Protein AF-A0A920SGH7-F1 (afdb_monomer)

Foldseek 3Di:
DPDAPPVLVVCVVVVNDDPVVSLVVLLVSQVVVQVVQLVVQLVVQVVDPPRPVNVCAVVVVDDHSLVVCQARGFVTWDAALVRHTDSDGFGDHPPRDGDPVNVVRVPRRVVSVVVVVVVVVVVVVVVVVVVCVVCVPPDDDPDDQCVDPVADDDDDDPDQDPADPVGDPPNVVPQAQDFARAWDDDPPDPIDHGRDHRHDPD

Secondary structure (DSSP, 8-state):
---SSTTHHHHHHTTSS-HHHHHHHHHHHHHHHHHHHHHHHHHHHHT-TT-HHHHHHHTTSS--HHHHHHHHS--B--B-TTSPBPSS-B---TTT---HHHHHHHHHHHHHHHHHHHHHHHHHHHHHHHHHHHHTT----S--GGGSTT-----------PPBTTB---HHHHTTTPBPSS-EEETTEEEEPTT-B-----

Mean predicted aligned error: 9.92 Å

Radius of gyration: 27.61 Å; Cα contacts (8 Å, |Δi|>4): 178; chains: 1; bounding box: 69×47×60 Å

Solvent-accessible surface area (backbone atoms only — not comparable to full-atom values): 12229 Å² total; per-residue (Å²): 140,88,80,65,82,66,73,55,56,59,40,42,76,69,68,74,46,54,73,68,57,48,49,51,52,46,43,51,55,49,51,52,53,30,50,55,42,38,51,58,43,48,56,60,42,64,72,41,87,83,34,65,68,52,53,30,34,76,70,61,78,51,73,46,71,76,57,50,25,34,40,75,24,36,54,27,68,48,42,44,86,87,64,51,74,42,84,63,60,34,67,51,15,65,74,79,44,68,53,72,69,48,48,59,65,50,44,57,38,54,52,48,54,54,51,54,48,58,53,49,52,54,52,50,52,51,49,52,50,55,50,45,75,71,48,71,84,72,72,92,66,96,70,63,62,79,78,44,95,82,60,58,90,71,77,92,79,77,78,88,49,79,69,48,102,91,44,82,50,55,53,74,73,73,47,50,80,39,61,36,57,55,72,45,78,48,101,88,50,77,70,40,58,49,72,44,69,31,85,72,93,122

Nearest PDB structures (foldseek):
  7kin-assembly1_D  TM=8.564E-01  e=3.905E-15  Mycobacterium tuberculosis
  7p5x-assembly1_AD  TM=8.664E-01  e=4.174E-15  Mycolicibacterium smegmatis MC2 155
  8q3i-assembly1_D  TM=8.418E-01  e=3.654E-15  Mycolicibacterium smegmatis MC2 155
  8dy9-assembly1_D  TM=8.230E-01  e=1.261E-15  Streptomyces venezuelae
  6jcy-assembly1_D  TM=8.448E-01  e=1.209E-14  Mycobacterium tuberculosis H37Rv

Sequence (202 aa):
MRSGPRRSRPQFRKGIITDGERRQMEVEIWNSATAEVTERMIDSLEADKANSIDMMVKSGARGNMMQVRQIAGMRGLVANPRGDMIPRPIKSNFREGLAMLEYFIATPGARKGLVDTALRTADSGYLTRRLVDVSQELIINDVDPFESEMGVRGIWIEEVCPDEPNRRSHLETRLFSRTLADDVSLPMAPCWPPGRLLVSLR

Structure (mmCIF, N/CA/C/O backbone):
data_AF-A0A920SGH7-F1
#
_entry.id   AF-A0A920SGH7-F1
#
loop_
_atom_site.group_PDB
_atom_site.id
_atom_site.type_symbol
_atom_site.label_atom_id
_atom_site.label_alt_id
_atom_site.label_comp_id
_atom_site.label_asym_id
_atom_site.label_entity_id
_atom_site.label_seq_id
_atom_site.pdbx_PDB_ins_code
_atom_site.Cartn_x
_atom_site.Cartn_y
_atom_site.Cartn_z
_atom_site.occupancy
_atom_site.B_iso_or_equiv
_atom_site.auth_seq_id
_atom_site.auth_comp_id
_atom_site.auth_asym_id
_atom_site.auth_atom_id
_atom_site.pdbx_PDB_model_num
ATOM 1 N N . MET A 1 1 ? -13.336 7.319 28.896 1.00 38.22 1 MET A N 1
ATOM 2 C CA . MET A 1 1 ? -13.561 7.790 27.505 1.00 38.22 1 MET A CA 1
ATOM 3 C C . MET A 1 1 ? -14.978 8.368 27.276 1.00 38.22 1 MET A C 1
ATOM 5 O O . MET A 1 1 ? -15.697 7.910 26.398 1.00 38.22 1 MET A O 1
ATOM 9 N N . ARG A 1 2 ? -15.426 9.392 28.029 1.00 30.05 2 ARG A N 1
ATOM 10 C CA . ARG A 1 2 ? -16.737 10.074 27.807 1.00 30.05 2 ARG A CA 1
ATOM 11 C C . ARG A 1 2 ? -16.615 11.451 27.122 1.00 30.05 2 ARG A C 1
ATOM 13 O O . ARG A 1 2 ? -17.594 12.185 27.026 1.00 30.05 2 ARG A O 1
ATOM 20 N N . SER A 1 3 ? -15.429 11.789 26.623 1.00 35.28 3 SER A N 1
ATOM 21 C CA . SER A 1 3 ? -15.043 13.107 26.101 1.00 35.28 3 SER A CA 1
ATOM 22 C C . SER A 1 3 ? -14.885 13.153 24.569 1.00 35.28 3 SER A C 1
ATOM 24 O O . SER A 1 3 ? -14.062 13.900 24.059 1.00 35.28 3 SER A O 1
ATOM 26 N N . GLY A 1 4 ? -15.683 12.385 23.816 1.00 50.50 4 GLY A N 1
ATOM 27 C CA . GLY A 1 4 ? -15.897 12.628 22.375 1.00 50.50 4 GLY A CA 1
ATOM 28 C C . GLY A 1 4 ? -16.770 13.878 22.119 1.00 50.50 4 GLY A C 1
ATOM 29 O O . GLY A 1 4 ? -17.254 14.460 23.090 1.00 50.50 4 GLY A O 1
ATOM 30 N N . PRO A 1 5 ? -17.060 14.243 20.849 1.00 51.38 5 PRO A N 1
ATOM 31 C CA . PRO A 1 5 ? -17.155 15.580 20.194 1.00 51.38 5 PRO A CA 1
ATOM 32 C C . PRO A 1 5 ? -18.104 16.641 20.809 1.00 51.38 5 PRO A C 1
ATOM 34 O O . PRO A 1 5 ? -18.830 17.364 20.127 1.00 51.38 5 PRO A O 1
ATOM 37 N N . ARG A 1 6 ? -18.125 16.770 22.134 1.00 48.38 6 ARG A N 1
ATOM 38 C CA . ARG A 1 6 ? -18.995 17.686 22.880 1.00 48.38 6 ARG A CA 1
ATOM 39 C C . ARG A 1 6 ? -18.440 19.107 22.970 1.00 48.38 6 ARG A C 1
ATOM 41 O O . ARG A 1 6 ? -19.200 19.988 23.345 1.00 48.38 6 ARG A O 1
ATOM 48 N N . ARG A 1 7 ? -17.165 19.347 22.631 1.00 54.38 7 ARG A N 1
ATOM 49 C CA . ARG A 1 7 ? -16.541 20.686 22.695 1.00 54.38 7 ARG A CA 1
ATOM 50 C C . ARG A 1 7 ? -16.794 21.555 21.455 1.00 54.38 7 ARG A C 1
ATOM 52 O O . ARG A 1 7 ? -16.985 22.755 21.618 1.00 54.38 7 ARG A O 1
ATOM 59 N N . SER A 1 8 ? -16.886 20.973 20.256 1.00 56.50 8 SER A N 1
ATOM 60 C CA . SER A 1 8 ? -17.134 21.722 19.009 1.00 56.50 8 SER A CA 1
ATOM 61 C C . SER A 1 8 ? -18.612 22.091 18.812 1.00 56.50 8 SER A C 1
ATOM 63 O O . SER A 1 8 ? -18.933 23.167 18.313 1.00 56.50 8 SER A O 1
ATOM 65 N N . ARG A 1 9 ? -19.547 21.243 19.271 1.00 59.56 9 ARG A N 1
ATOM 66 C CA . ARG A 1 9 ? -21.000 21.492 19.157 1.00 59.56 9 ARG A CA 1
ATOM 67 C C . ARG A 1 9 ? -21.471 22.810 19.805 1.00 59.56 9 ARG A C 1
ATOM 69 O O . ARG A 1 9 ? -22.273 23.501 19.179 1.00 59.56 9 ARG A O 1
ATOM 76 N N . PRO A 1 10 ? -21.018 23.190 21.017 1.00 64.12 10 PRO A N 1
ATOM 77 C CA . PRO A 1 10 ? -21.346 24.482 21.616 1.00 64.12 10 PRO A CA 1
ATOM 78 C C . PRO A 1 10 ? -20.745 25.674 20.867 1.00 64.12 10 PRO A C 1
ATOM 80 O O . PRO A 1 10 ? -21.401 26.702 20.782 1.00 64.12 10 PRO A O 1
ATOM 83 N N . GLN A 1 11 ? -19.527 25.552 20.326 1.00 62.81 11 GLN A N 1
ATOM 84 C CA . GLN A 1 11 ? -18.857 26.631 19.584 1.00 62.81 11 GLN A CA 1
ATOM 85 C C . GLN A 1 11 ? -19.544 26.899 18.240 1.00 62.81 11 GLN A C 1
ATOM 87 O O . GLN A 1 11 ? -19.788 28.053 17.901 1.00 62.81 11 GLN A O 1
ATOM 92 N N . PHE A 1 12 ? -19.968 25.840 17.541 1.00 57.81 12 PHE A N 1
ATOM 93 C CA . PHE A 1 12 ? -20.782 25.954 16.329 1.00 57.81 12 PHE A CA 1
ATOM 94 C C . PHE A 1 12 ? -22.146 26.594 16.612 1.00 57.81 12 PHE A C 1
ATOM 96 O O . PHE A 1 12 ? -22.555 27.524 15.928 1.00 57.81 12 PHE A O 1
ATOM 103 N N . ARG A 1 13 ? -22.833 26.167 17.684 1.00 66.25 13 ARG A N 1
ATOM 104 C CA . ARG A 1 13 ? -24.113 26.774 18.102 1.00 66.25 13 ARG A CA 1
ATOM 105 C C . ARG A 1 13 ? -23.999 28.252 18.482 1.00 66.25 13 ARG A C 1
ATOM 107 O O . ARG A 1 13 ? -25.001 28.952 18.439 1.00 66.25 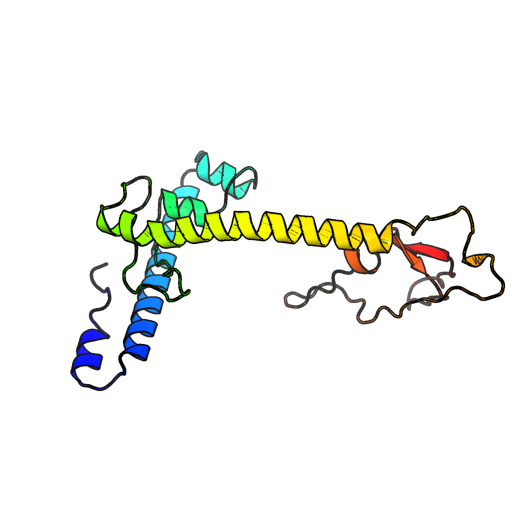13 ARG A O 1
ATOM 114 N N . LYS A 1 14 ? -22.805 28.706 18.868 1.00 75.81 14 LYS A N 1
ATOM 115 C CA . LYS A 1 14 ? -22.497 30.109 19.175 1.00 75.81 14 LYS A CA 1
ATOM 116 C C . LYS A 1 14 ? -22.028 30.908 17.949 1.00 75.81 14 LYS A C 1
ATOM 118 O O . LYS A 1 14 ? -21.704 32.076 18.109 1.00 75.81 14 LYS A O 1
ATOM 123 N N . GLY A 1 15 ? -21.960 30.295 16.762 1.00 73.12 15 GLY A N 1
ATOM 124 C CA . GLY A 1 15 ? -21.492 30.940 15.530 1.00 73.12 15 GLY A CA 1
ATOM 125 C C . GLY A 1 15 ? -19.987 31.228 15.490 1.00 73.12 15 GLY A C 1
ATOM 126 O O . GLY A 1 15 ? -19.549 32.011 14.660 1.00 73.12 15 GLY A O 1
ATOM 127 N N . ILE A 1 16 ? -19.198 30.622 16.387 1.00 78.88 16 ILE A N 1
ATOM 128 C CA . ILE A 1 16 ? -17.755 30.895 16.524 1.00 78.88 16 ILE A CA 1
ATOM 129 C C . ILE A 1 16 ? -16.941 30.178 15.438 1.00 78.88 16 ILE A C 1
ATOM 131 O O . ILE A 1 16 ? -15.876 30.649 15.060 1.00 78.88 16 ILE A O 1
ATOM 135 N N . ILE A 1 17 ? -17.432 29.035 14.954 1.00 81.50 17 ILE A N 1
ATOM 136 C CA . ILE A 1 17 ? -16.770 28.203 13.942 1.00 81.50 17 ILE A CA 1
ATOM 137 C C . ILE A 1 17 ? -17.733 27.898 12.799 1.00 81.50 17 ILE A C 1
ATOM 139 O O . ILE A 1 17 ? -18.941 27.744 13.013 1.00 81.50 17 ILE A O 1
ATOM 143 N N . THR A 1 18 ? -17.191 27.760 11.596 1.00 86.81 18 THR A N 1
ATOM 144 C CA . THR A 1 18 ? -17.923 27.324 10.403 1.00 86.81 18 THR A CA 1
ATOM 145 C C . THR A 1 18 ? -18.206 25.815 10.434 1.00 86.81 18 THR A C 1
ATOM 147 O O . THR A 1 18 ? -17.613 25.056 11.207 1.00 86.81 18 THR A O 1
ATOM 150 N N . ASP A 1 19 ? -19.122 25.337 9.583 1.00 80.75 19 ASP A N 1
ATOM 151 C CA . ASP A 1 19 ? -19.433 23.899 9.512 1.00 80.75 19 ASP A CA 1
ATOM 152 C C . ASP A 1 19 ? -18.250 23.065 8.984 1.00 80.75 19 ASP A C 1
ATOM 154 O O . ASP A 1 19 ? -18.039 21.934 9.428 1.00 80.75 19 ASP A O 1
ATOM 158 N N . GLY A 1 20 ? -17.435 23.645 8.095 1.00 83.31 20 GLY A N 1
ATOM 159 C CA . GLY A 1 20 ? -16.206 23.026 7.594 1.00 83.31 20 GLY A CA 1
ATOM 160 C C . GLY A 1 20 ? -15.172 22.821 8.700 1.00 83.31 20 GLY A C 1
ATOM 161 O O . GLY A 1 20 ? -14.696 21.702 8.897 1.00 83.31 20 GLY A O 1
ATOM 162 N N . GLU A 1 21 ? -14.896 23.862 9.489 1.00 83.75 21 GLU A N 1
ATOM 163 C CA . GLU A 1 21 ? -13.979 23.787 10.637 1.00 83.75 21 GLU A CA 1
ATOM 164 C C . GLU A 1 21 ? -14.479 22.798 11.692 1.00 83.75 21 GLU A C 1
ATOM 166 O O . GLU A 1 21 ? -13.710 21.980 12.198 1.00 83.75 21 GLU A O 1
ATOM 171 N N . ARG A 1 22 ? -15.789 22.791 11.976 1.00 84.69 22 ARG A N 1
ATOM 172 C CA . ARG A 1 22 ? -16.397 21.804 12.878 1.00 84.69 22 ARG A CA 1
ATOM 173 C C . ARG A 1 22 ? -16.138 20.375 12.399 1.00 84.69 22 ARG A C 1
ATOM 175 O O . ARG A 1 22 ? -15.802 19.515 13.215 1.00 84.69 22 ARG A O 1
ATOM 182 N N . ARG A 1 23 ? -16.318 20.108 11.101 1.00 83.81 23 ARG A N 1
ATOM 183 C CA . ARG A 1 23 ? -16.107 18.778 10.516 1.00 83.81 23 ARG A CA 1
ATOM 184 C C . ARG A 1 23 ? -14.640 18.361 10.584 1.00 83.81 23 ARG A C 1
ATOM 186 O O . ARG A 1 23 ? -14.367 17.217 10.938 1.00 83.81 23 ARG A O 1
ATOM 193 N N . GLN A 1 24 ? -13.722 19.278 10.293 1.00 87.19 24 GLN A N 1
ATOM 194 C CA . GLN A 1 24 ? -12.286 19.028 10.377 1.00 87.19 24 GLN A CA 1
ATOM 195 C C . GLN A 1 24 ? -11.860 18.690 11.814 1.00 87.19 24 GLN A C 1
ATOM 197 O O . GLN A 1 24 ? -11.232 17.658 12.044 1.00 87.19 24 GLN A O 1
ATOM 202 N N . MET A 1 25 ? -12.321 19.467 12.799 1.00 87.19 25 MET A N 1
ATOM 203 C CA . MET A 1 25 ? -12.085 19.168 14.216 1.00 87.19 25 MET A CA 1
ATOM 204 C C . MET A 1 25 ? -12.675 17.812 14.634 1.00 87.19 25 MET A C 1
ATOM 206 O O . MET A 1 25 ? -12.067 17.076 15.407 1.00 87.19 25 MET A O 1
ATOM 210 N N . GLU A 1 26 ? -13.868 17.452 14.144 1.00 88.88 26 GLU A N 1
ATOM 211 C CA . GLU A 1 26 ? -14.459 16.132 14.410 1.00 88.88 26 GLU A CA 1
ATOM 212 C C . GLU A 1 26 ? -13.592 14.997 13.844 1.00 88.88 26 GLU A C 1
ATOM 214 O O . GLU A 1 26 ? -13.408 13.985 14.523 1.00 88.88 26 GLU A O 1
ATOM 219 N N . VAL A 1 27 ? -13.035 15.163 12.641 1.00 89.62 27 VAL A N 1
ATOM 220 C CA . VAL A 1 27 ? -12.109 14.198 12.026 1.00 89.62 27 VAL A CA 1
ATOM 221 C C . VAL A 1 27 ? -10.836 14.051 12.861 1.00 89.62 27 VAL A C 1
ATOM 223 O O . VAL A 1 27 ? -10.436 12.928 13.164 1.00 89.62 27 VAL A O 1
ATOM 226 N N . GLU A 1 28 ? -10.238 15.160 13.292 1.00 90.81 28 GLU A N 1
ATOM 227 C CA . GLU A 1 28 ? -9.024 15.161 14.116 1.00 90.81 28 GLU A CA 1
ATOM 228 C C . GLU A 1 28 ? -9.232 14.455 15.455 1.00 90.81 28 GLU A C 1
ATOM 230 O O . GLU A 1 28 ? -8.457 13.570 15.812 1.00 90.81 28 GLU A O 1
ATOM 235 N N . ILE A 1 29 ? -10.327 14.760 16.160 1.00 91.56 29 ILE A N 1
ATOM 236 C CA . ILE A 1 29 ? -10.664 14.108 17.434 1.00 91.56 29 ILE A CA 1
ATOM 237 C C . ILE A 1 29 ? -10.763 12.589 17.259 1.00 91.56 29 ILE A C 1
ATOM 239 O O . ILE A 1 29 ? -10.264 11.830 18.093 1.00 91.56 29 ILE A O 1
ATOM 243 N N . TRP A 1 30 ? -11.413 12.131 16.188 1.00 93.31 30 TRP A N 1
ATOM 244 C CA . TRP A 1 30 ? -11.566 10.701 15.933 1.00 93.31 30 TRP A CA 1
ATOM 245 C C . TRP A 1 30 ? -10.269 10.028 15.493 1.00 93.31 30 TRP A C 1
ATOM 247 O O . TRP A 1 30 ? -10.035 8.885 15.889 1.00 93.31 30 TRP A O 1
ATOM 257 N N . ASN A 1 31 ? -9.416 10.714 14.735 1.00 92.06 31 ASN A N 1
ATOM 258 C CA . ASN A 1 31 ? -8.089 10.209 14.391 1.00 92.06 31 ASN A CA 1
ATOM 259 C C . ASN A 1 31 ? -7.232 10.023 15.646 1.00 92.06 31 ASN A C 1
ATOM 261 O O . ASN A 1 31 ? -6.695 8.934 15.843 1.00 92.06 31 ASN A O 1
ATOM 265 N N . SER A 1 32 ? -7.189 11.019 16.535 1.00 93.50 32 SER A N 1
ATOM 266 C CA . SER A 1 32 ? -6.452 10.923 17.801 1.00 93.50 32 SER A CA 1
ATOM 267 C C . SER A 1 32 ? -6.987 9.803 18.693 1.00 93.50 32 SER A C 1
ATOM 269 O O . SER A 1 32 ? -6.215 9.002 19.209 1.00 93.50 32 SER A O 1
ATOM 271 N N . ALA A 1 33 ? -8.313 9.677 18.821 1.00 93.75 33 ALA A N 1
ATOM 272 C CA . ALA A 1 33 ? -8.918 8.586 19.585 1.00 93.75 33 ALA A CA 1
ATOM 273 C C . ALA A 1 33 ? -8.604 7.205 18.983 1.00 93.75 33 ALA A C 1
ATOM 275 O O . ALA A 1 33 ? -8.374 6.243 19.713 1.00 93.75 33 ALA A O 1
ATOM 276 N N . THR A 1 34 ? -8.579 7.097 17.652 1.00 93.44 34 THR A N 1
ATOM 277 C CA . THR A 1 34 ? -8.225 5.845 16.971 1.00 93.44 34 THR A CA 1
ATOM 278 C C . THR A 1 34 ? -6.754 5.497 17.201 1.00 93.44 34 THR A C 1
ATOM 280 O O . THR A 1 34 ? -6.441 4.325 17.407 1.00 93.44 34 THR A O 1
ATOM 283 N N . ALA A 1 35 ? -5.858 6.488 17.196 1.00 93.62 35 ALA A N 1
ATOM 284 C CA . ALA A 1 35 ? -4.441 6.293 17.488 1.00 93.62 35 ALA A CA 1
ATOM 285 C C . ALA A 1 35 ? -4.223 5.792 18.925 1.00 93.62 35 ALA A C 1
ATOM 287 O O . ALA A 1 35 ? -3.577 4.766 19.099 1.00 93.62 35 ALA A O 1
ATOM 288 N N . GLU A 1 36 ? -4.863 6.414 19.923 1.00 95.12 36 GLU A N 1
ATOM 289 C CA . GLU A 1 36 ? -4.769 5.985 21.331 1.00 95.12 36 GLU A CA 1
ATOM 290 C C . GLU A 1 36 ? -5.248 4.534 21.525 1.00 95.12 36 GLU A C 1
ATOM 292 O O . GLU A 1 36 ? -4.622 3.742 22.227 1.00 95.12 36 GLU A O 1
ATOM 297 N N . VAL A 1 37 ? -6.356 4.148 20.879 1.00 94.62 37 VAL A N 1
ATOM 298 C CA . VAL A 1 37 ? -6.850 2.759 20.928 1.00 94.62 37 VAL A CA 1
ATOM 299 C C . VAL A 1 37 ? -5.887 1.800 20.228 1.00 94.62 37 VAL A C 1
ATOM 301 O O . VAL A 1 37 ? -5.747 0.657 20.654 1.00 94.62 37 VAL A O 1
ATOM 304 N N . THR A 1 38 ? -5.228 2.248 19.159 1.00 94.25 38 THR A N 1
ATOM 305 C CA . THR A 1 38 ? -4.257 1.431 18.420 1.00 94.25 38 THR A CA 1
ATOM 306 C C . THR A 1 38 ? -3.014 1.168 19.259 1.00 94.25 38 THR A C 1
ATOM 308 O O . THR A 1 38 ? -2.574 0.029 19.315 1.00 94.25 38 THR A O 1
ATOM 311 N N . GLU A 1 39 ? -2.492 2.184 19.942 1.00 94.69 39 GLU A N 1
ATOM 312 C CA . GLU A 1 39 ? -1.329 2.059 20.826 1.00 94.69 39 GLU A CA 1
ATOM 313 C C . GLU A 1 39 ? -1.597 1.060 21.957 1.00 94.69 39 GLU A C 1
ATOM 315 O O . GLU A 1 39 ? -0.898 0.061 22.078 1.00 94.69 39 GLU A O 1
ATOM 320 N N . ARG A 1 40 ? -2.718 1.215 22.674 1.00 94.69 40 ARG A N 1
ATOM 321 C CA . ARG A 1 40 ? -3.113 0.262 23.728 1.00 94.69 40 ARG A CA 1
ATOM 322 C C . ARG A 1 40 ? -3.334 -1.161 23.208 1.00 94.69 40 ARG A C 1
ATOM 324 O O . ARG A 1 40 ? -3.131 -2.128 23.938 1.00 94.69 40 ARG A O 1
ATOM 331 N N . MET A 1 41 ? -3.818 -1.295 21.972 1.00 93.62 41 MET A N 1
ATOM 332 C CA . MET A 1 41 ? -4.000 -2.593 21.324 1.00 93.62 41 MET A CA 1
ATOM 333 C C . MET A 1 41 ? -2.650 -3.247 21.021 1.00 93.62 41 MET A C 1
ATOM 335 O O . MET A 1 41 ? -2.507 -4.439 21.278 1.00 93.62 41 MET A O 1
ATOM 339 N N . ILE A 1 42 ? -1.665 -2.474 20.552 1.00 92.75 42 ILE A N 1
ATOM 340 C CA . ILE A 1 42 ? -0.292 -2.948 20.344 1.00 92.75 42 ILE A CA 1
ATOM 341 C C . ILE A 1 42 ? 0.295 -3.413 21.674 1.00 92.75 42 ILE A C 1
ATOM 343 O O . ILE A 1 42 ? 0.658 -4.580 21.772 1.00 92.75 42 ILE A O 1
ATOM 347 N N . ASP A 1 43 ? 0.268 -2.580 22.718 1.00 93.31 43 ASP A N 1
ATOM 348 C CA . ASP A 1 43 ? 0.791 -2.944 24.044 1.00 93.31 43 ASP A CA 1
ATOM 349 C C . ASP A 1 43 ? 0.191 -4.265 24.557 1.00 93.31 43 ASP A C 1
ATOM 351 O O . ASP A 1 43 ? 0.887 -5.126 25.098 1.00 93.31 43 ASP A O 1
ATOM 355 N N . SER A 1 44 ? -1.117 -4.459 24.348 1.00 91.88 44 SER A N 1
ATOM 356 C CA . SER A 1 44 ? -1.812 -5.687 24.739 1.00 91.88 44 SER A CA 1
ATOM 357 C C . SER A 1 44 ? -1.415 -6.911 23.910 1.00 91.88 44 SER A C 1
ATOM 359 O O . SER A 1 44 ? -1.499 -8.023 24.431 1.00 91.88 44 SER A O 1
ATOM 361 N N . LEU A 1 45 ? -1.054 -6.745 22.636 1.00 90.12 45 LEU A N 1
ATOM 362 C CA . LEU A 1 45 ? -0.568 -7.840 21.795 1.00 90.12 45 LEU A CA 1
ATOM 363 C C . LEU A 1 45 ? 0.866 -8.219 22.161 1.00 90.12 45 LEU A C 1
ATOM 365 O O . LEU A 1 45 ? 1.170 -9.404 22.236 1.00 90.12 45 LEU A O 1
ATOM 369 N N . GLU A 1 46 ? 1.717 -7.230 22.431 1.00 90.31 46 GLU A N 1
ATOM 370 C CA . GLU A 1 46 ? 3.126 -7.442 22.778 1.00 90.31 46 GLU A CA 1
ATOM 371 C C . GLU A 1 46 ? 3.321 -8.040 24.175 1.00 90.31 46 GLU A C 1
ATOM 373 O O . GLU A 1 46 ? 4.321 -8.717 24.429 1.00 90.31 46 GLU A O 1
ATOM 378 N N . ALA A 1 47 ? 2.363 -7.819 25.079 1.00 92.56 47 ALA A N 1
ATOM 379 C CA . ALA A 1 47 ? 2.368 -8.412 26.411 1.00 92.56 47 ALA A CA 1
ATOM 380 C C . ALA A 1 47 ? 2.381 -9.954 26.375 1.00 92.56 47 ALA A C 1
ATOM 382 O O . ALA A 1 47 ? 2.949 -10.581 27.271 1.00 92.56 47 ALA A O 1
ATOM 383 N N . ASP A 1 48 ? 1.799 -10.567 25.338 1.00 91.31 48 ASP A N 1
ATOM 384 C CA . ASP A 1 48 ? 1.852 -12.010 25.106 1.00 91.31 48 ASP A CA 1
ATOM 385 C C . ASP A 1 48 ? 2.858 -12.345 23.996 1.00 91.31 48 ASP A C 1
ATOM 387 O O . ASP A 1 48 ? 2.561 -12.287 22.803 1.00 91.31 48 ASP A O 1
ATOM 391 N N . LYS A 1 49 ? 4.059 -12.775 24.395 1.00 84.81 49 LYS A N 1
ATOM 392 C CA . LYS A 1 49 ? 5.133 -13.161 23.463 1.00 84.81 49 LYS A CA 1
ATOM 393 C C . LYS A 1 49 ? 4.783 -14.361 22.573 1.00 84.81 49 LYS A C 1
ATOM 395 O O . LYS A 1 49 ? 5.474 -14.579 21.582 1.00 84.81 49 LYS A O 1
ATOM 400 N N . ALA A 1 50 ? 3.763 -15.148 22.924 1.00 91.12 50 ALA A N 1
ATOM 401 C CA . ALA A 1 50 ? 3.288 -16.278 22.127 1.00 91.12 50 ALA A CA 1
ATOM 402 C C . ALA A 1 50 ? 2.091 -15.908 21.230 1.00 91.12 50 ALA A C 1
ATOM 404 O O . ALA A 1 50 ? 1.496 -16.782 20.590 1.00 91.12 50 ALA A O 1
ATOM 405 N N . ASN A 1 51 ? 1.728 -14.623 21.151 1.00 92.62 51 ASN A N 1
ATOM 406 C CA . ASN A 1 51 ? 0.635 -14.168 20.312 1.00 92.62 51 ASN A CA 1
ATOM 407 C C . ASN A 1 51 ? 0.959 -14.372 18.823 1.00 92.62 51 ASN A C 1
ATOM 409 O O . ASN A 1 51 ? 1.774 -13.670 18.226 1.00 92.62 51 ASN A O 1
ATOM 413 N N . SER A 1 52 ? 0.261 -15.322 18.198 1.00 92.94 52 SER A N 1
ATOM 414 C CA . SER A 1 52 ? 0.457 -15.659 16.782 1.00 92.94 52 SER A CA 1
ATOM 415 C C . SER A 1 52 ? 0.214 -14.486 15.821 1.00 92.94 52 SER A C 1
ATOM 417 O O . SER A 1 52 ? 0.876 -14.408 14.787 1.00 92.94 52 SER A O 1
ATOM 419 N N . ILE A 1 53 ? -0.697 -13.559 16.144 1.00 91.31 53 ILE A N 1
ATOM 420 C CA . ILE A 1 53 ? -0.969 -12.379 15.310 1.00 91.31 53 ILE A CA 1
ATOM 421 C C . ILE A 1 53 ? 0.210 -11.408 15.374 1.00 91.31 53 ILE A C 1
ATOM 423 O O . ILE A 1 53 ? 0.654 -10.940 14.324 1.00 91.31 53 ILE A O 1
ATOM 427 N N . ASP A 1 54 ? 0.746 -11.150 16.571 1.00 91.94 54 ASP A N 1
ATOM 428 C CA . ASP A 1 54 ? 1.933 -10.303 16.742 1.00 91.94 54 ASP A CA 1
ATOM 429 C C . ASP A 1 54 ? 3.139 -10.896 16.000 1.00 91.94 54 ASP A C 1
ATOM 431 O O . ASP A 1 54 ? 3.780 -10.216 15.197 1.00 91.94 54 ASP A O 1
ATOM 435 N N . MET A 1 55 ? 3.373 -12.204 16.161 1.00 93.12 55 MET A N 1
ATOM 436 C CA . MET A 1 55 ? 4.445 -12.918 15.463 1.00 93.12 55 MET A CA 1
ATOM 437 C C . MET A 1 55 ? 4.325 -12.819 13.933 1.00 93.12 55 MET A C 1
ATOM 439 O O . MET A 1 55 ? 5.323 -12.561 13.259 1.00 93.12 55 MET A O 1
ATOM 443 N N . MET A 1 56 ? 3.126 -12.996 13.360 1.00 93.56 56 MET A N 1
ATOM 444 C CA . MET A 1 56 ? 2.910 -12.907 11.904 1.00 93.56 56 MET A CA 1
ATOM 445 C C . MET A 1 56 ? 3.186 -11.508 11.345 1.00 93.56 56 MET A C 1
ATOM 447 O O . MET A 1 56 ? 3.752 -11.385 10.257 1.00 93.56 56 MET A O 1
ATOM 451 N N . VAL A 1 57 ? 2.795 -10.465 12.081 1.00 92.50 57 VAL A N 1
ATOM 452 C CA . VAL A 1 57 ? 2.962 -9.077 11.637 1.00 92.50 57 VAL A CA 1
ATOM 453 C C . VAL A 1 57 ? 4.406 -8.614 11.812 1.00 92.50 57 VAL A C 1
ATOM 455 O O . VAL A 1 57 ? 4.966 -8.042 10.879 1.00 92.50 57 VAL A O 1
ATOM 458 N N . LYS A 1 58 ? 5.045 -8.902 12.954 1.00 89.94 58 LYS A N 1
ATOM 459 C CA . LYS A 1 58 ? 6.442 -8.508 13.215 1.00 89.94 58 LYS A CA 1
ATOM 460 C C . LYS A 1 58 ? 7.455 -9.246 12.354 1.00 89.94 58 LYS A C 1
ATOM 462 O O . LYS A 1 58 ? 8.455 -8.657 11.960 1.00 89.94 58 LYS A O 1
ATOM 467 N N . SER A 1 59 ? 7.198 -10.513 12.038 1.00 92.56 59 SER A N 1
ATOM 468 C CA . SER A 1 59 ? 8.050 -11.272 11.113 1.00 92.56 59 SER A CA 1
ATOM 469 C C . SER A 1 59 ? 7.913 -10.822 9.655 1.00 92.56 59 SER A C 1
ATOM 471 O O . SER A 1 59 ? 8.707 -11.240 8.818 1.00 92.56 59 SER A O 1
ATOM 473 N N . GLY A 1 60 ? 6.896 -10.016 9.325 1.00 91.75 60 GLY A N 1
ATOM 474 C CA . GLY A 1 60 ? 6.577 -9.653 7.945 1.00 91.75 60 GLY A CA 1
ATOM 475 C C . GLY A 1 60 ? 5.995 -10.805 7.119 1.00 91.75 60 GLY A C 1
ATOM 476 O O . GLY A 1 60 ? 5.803 -10.647 5.916 1.00 91.75 60 GLY A O 1
ATOM 477 N N . ALA A 1 61 ? 5.688 -11.952 7.739 1.00 93.38 61 ALA A N 1
ATOM 478 C CA . ALA A 1 61 ? 5.164 -13.123 7.042 1.00 93.38 61 ALA A CA 1
ATOM 479 C C . ALA A 1 61 ? 3.786 -12.855 6.425 1.00 93.38 61 ALA A C 1
ATOM 481 O O . ALA A 1 61 ? 3.518 -13.235 5.283 1.00 93.38 61 ALA A O 1
ATOM 482 N N . ARG A 1 62 ? 2.887 -12.209 7.181 1.00 90.25 62 ARG A N 1
ATOM 483 C CA . ARG A 1 62 ? 1.563 -11.836 6.680 1.00 90.25 62 ARG A CA 1
ATOM 484 C C . ARG A 1 62 ? 0.934 -10.726 7.505 1.00 90.25 62 ARG A C 1
ATOM 486 O O . ARG A 1 62 ? 0.786 -10.825 8.718 1.00 90.25 62 ARG A O 1
ATOM 493 N N . GLY A 1 63 ? 0.411 -9.747 6.782 1.00 89.69 63 GLY A N 1
ATOM 494 C CA . GLY A 1 63 ? -0.396 -8.673 7.333 1.00 89.69 63 GLY A CA 1
ATOM 495 C C . GLY A 1 63 ? 0.424 -7.490 7.826 1.00 89.69 63 GLY A C 1
ATOM 496 O O . GLY A 1 63 ? 1.648 -7.474 7.758 1.00 89.69 63 GLY A O 1
ATOM 497 N N . ASN A 1 64 ? -0.277 -6.451 8.266 1.00 92.69 64 ASN A N 1
ATOM 498 C CA . ASN A 1 64 ? 0.335 -5.245 8.810 1.00 92.69 64 ASN A CA 1
ATOM 499 C C . ASN A 1 64 ? -0.453 -4.743 10.026 1.00 92.69 64 ASN A C 1
ATOM 501 O O . ASN A 1 64 ? -1.610 -5.118 10.232 1.00 92.69 64 ASN A O 1
ATOM 505 N N . MET A 1 65 ? 0.150 -3.846 10.808 1.00 89.25 65 MET A N 1
ATOM 506 C CA . MET A 1 65 ? -0.482 -3.324 12.024 1.00 89.25 65 MET A CA 1
ATOM 507 C C . MET A 1 65 ? -1.812 -2.601 11.743 1.00 89.25 65 MET A C 1
ATOM 509 O O . MET A 1 65 ? -2.753 -2.661 12.534 1.00 89.25 65 MET A O 1
ATOM 513 N N . MET A 1 66 ? -1.947 -1.991 10.561 1.00 90.12 66 MET A N 1
ATOM 514 C CA . MET A 1 66 ? -3.192 -1.346 10.131 1.00 90.12 66 MET A CA 1
ATOM 515 C C . MET A 1 66 ? -4.339 -2.341 9.911 1.00 90.12 66 MET A C 1
ATOM 517 O O . MET A 1 66 ? -5.497 -1.982 10.133 1.00 90.12 66 MET A O 1
ATOM 521 N N . GLN A 1 67 ? -4.047 -3.573 9.488 1.00 92.31 67 GLN A N 1
ATOM 522 C CA . GLN A 1 67 ? -5.015 -4.664 9.361 1.00 92.31 67 GLN A CA 1
ATOM 523 C C . GLN A 1 67 ? -5.359 -5.251 10.731 1.00 92.31 67 GLN A C 1
ATOM 525 O O . GLN A 1 67 ? -6.538 -5.438 11.022 1.00 92.31 67 GLN A O 1
ATOM 530 N N . VAL A 1 68 ? -4.364 -5.451 11.602 1.00 92.88 68 VAL A N 1
ATOM 531 C CA . VAL A 1 68 ? -4.580 -5.917 12.986 1.00 92.88 68 VAL A CA 1
ATOM 532 C C . VAL A 1 68 ? -5.492 -4.959 13.752 1.00 92.88 68 VAL A C 1
ATOM 534 O O . VAL A 1 68 ? -6.446 -5.387 14.403 1.00 92.88 68 VAL A O 1
ATOM 537 N N . ARG A 1 69 ? -5.301 -3.648 13.566 1.00 93.31 69 ARG A N 1
ATOM 538 C CA . ARG A 1 69 ? -6.185 -2.609 14.107 1.00 93.31 69 ARG A CA 1
ATOM 539 C C . ARG A 1 69 ? -7.654 -2.793 13.714 1.00 93.31 69 ARG A C 1
ATOM 541 O O . ARG A 1 69 ? -8.529 -2.501 14.519 1.00 93.31 69 ARG A O 1
ATOM 548 N N . GLN A 1 70 ? -7.956 -3.295 12.515 1.00 92.12 70 GLN A N 1
ATOM 549 C CA . GLN A 1 70 ? -9.347 -3.559 12.111 1.00 92.12 70 GLN A CA 1
ATOM 550 C C . GLN A 1 70 ? -9.934 -4.812 12.779 1.00 92.12 70 GLN A C 1
ATOM 552 O O . GLN A 1 70 ? -11.154 -4.937 12.878 1.00 92.12 70 GLN A O 1
ATOM 557 N N . ILE A 1 71 ? -9.081 -5.736 13.226 1.00 92.94 71 ILE A N 1
ATOM 558 C CA . ILE A 1 71 ? -9.482 -6.987 13.876 1.00 92.94 71 ILE A CA 1
ATOM 559 C C . ILE A 1 71 ? -9.726 -6.774 15.370 1.00 92.94 71 ILE A C 1
ATOM 561 O O . ILE A 1 71 ? -10.737 -7.254 15.876 1.00 92.94 71 ILE A O 1
ATOM 565 N N . ALA A 1 72 ? -8.825 -6.061 16.053 1.00 92.06 72 ALA A N 1
ATOM 566 C CA . ALA A 1 72 ? -8.802 -5.969 17.517 1.00 92.06 72 ALA A CA 1
ATOM 567 C C . ALA A 1 72 ? -8.859 -4.536 18.083 1.00 92.06 72 ALA A C 1
ATOM 569 O O . ALA A 1 72 ? -9.088 -4.364 19.275 1.00 92.06 72 ALA A O 1
ATOM 570 N N . GLY A 1 73 ? -8.634 -3.509 17.260 1.00 93.19 73 GLY A N 1
ATOM 571 C CA . GLY A 1 73 ? -8.650 -2.104 17.679 1.00 93.19 73 GLY A CA 1
ATOM 572 C C . GLY A 1 73 ? -9.96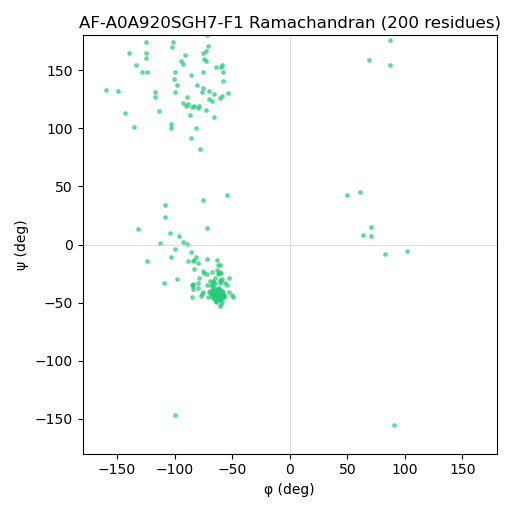8 -1.404 17.347 1.00 93.19 73 GLY A C 1
ATOM 573 O O . GLY A 1 73 ? -11.030 -2.011 17.341 1.00 93.19 73 GLY A O 1
ATOM 574 N N . MET A 1 74 ? -9.899 -0.111 17.035 1.00 93.19 74 MET A N 1
ATOM 575 C CA . MET A 1 74 ? -10.998 0.627 16.410 1.00 93.19 74 MET A CA 1
ATOM 576 C C . MET A 1 74 ? -10.725 0.739 14.909 1.00 93.19 74 MET A C 1
ATOM 578 O O . MET A 1 74 ? -9.639 1.167 14.511 1.00 93.19 74 MET A O 1
ATOM 582 N N . ARG A 1 75 ? -11.704 0.416 14.054 1.00 91.31 75 ARG A N 1
ATOM 583 C CA . ARG A 1 7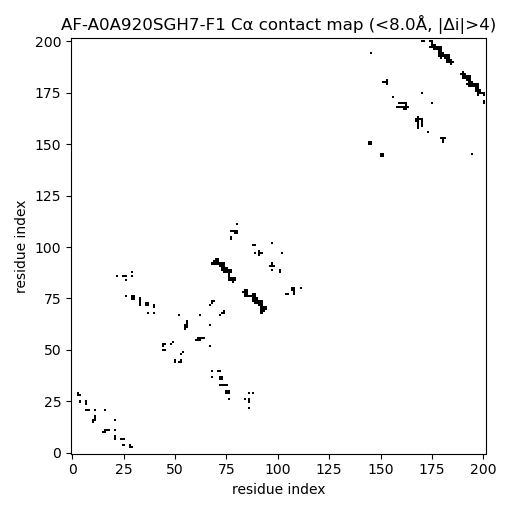5 ? -11.533 0.562 12.597 1.00 91.31 75 ARG A CA 1
ATOM 584 C C . ARG A 1 75 ? -11.337 2.025 12.184 1.00 91.31 75 ARG A C 1
ATOM 586 O O . ARG A 1 75 ? -10.517 2.306 11.308 1.00 91.31 75 ARG A O 1
ATOM 593 N N . GLY A 1 76 ? -12.053 2.939 12.837 1.00 92.56 76 GLY A N 1
ATOM 594 C CA . GLY A 1 76 ? -11.871 4.382 12.702 1.00 92.56 76 GLY A CA 1
ATOM 595 C C . GLY A 1 76 ? -12.739 5.001 11.609 1.00 92.56 76 GLY A C 1
ATOM 596 O O . GLY A 1 76 ? -13.822 4.507 11.285 1.00 92.56 76 GLY A O 1
ATOM 597 N N . LEU A 1 77 ? -12.290 6.135 11.077 1.00 92.50 77 LEU A N 1
ATOM 598 C CA . LEU A 1 77 ? -13.010 6.876 10.045 1.00 92.50 77 LEU A CA 1
ATOM 599 C C . LEU A 1 77 ? -12.901 6.194 8.679 1.00 92.50 77 LEU A C 1
ATOM 601 O O . LEU A 1 77 ? -11.881 5.593 8.341 1.00 92.50 77 LEU A O 1
ATOM 605 N N . VAL A 1 78 ? -13.951 6.342 7.875 1.00 90.94 78 VAL A N 1
ATOM 606 C CA . VAL A 1 78 ? -13.970 5.899 6.481 1.00 90.94 78 VAL A CA 1
ATOM 607 C C . VAL A 1 78 ? -14.319 7.061 5.559 1.00 90.94 78 VAL A C 1
ATOM 609 O O . VAL A 1 78 ? -15.069 7.971 5.930 1.00 90.94 78 VAL A O 1
ATOM 612 N N . ALA A 1 79 ? -13.769 7.016 4.351 1.00 89.56 79 ALA A N 1
ATOM 613 C CA . ALA A 1 79 ? -14.075 7.974 3.303 1.00 89.56 79 ALA A CA 1
ATOM 614 C C . ALA A 1 79 ? -15.323 7.546 2.523 1.00 89.56 79 ALA A C 1
ATOM 616 O O . ALA A 1 79 ? -15.569 6.357 2.294 1.00 89.56 79 ALA A O 1
ATOM 617 N N . ASN A 1 80 ? -16.106 8.528 2.087 1.00 87.56 80 ASN A N 1
ATOM 618 C CA . ASN A 1 80 ? -17.157 8.311 1.104 1.00 87.56 80 ASN A CA 1
ATOM 619 C C . ASN A 1 80 ? -16.536 8.038 -0.294 1.00 87.56 80 ASN A C 1
ATOM 621 O O . ASN A 1 80 ? -15.338 8.245 -0.501 1.00 87.56 80 ASN A O 1
ATOM 625 N N . PRO A 1 81 ? -17.329 7.630 -1.302 1.00 85.75 81 PRO A N 1
ATOM 626 C CA . PRO A 1 81 ? -16.818 7.418 -2.660 1.00 85.75 81 PRO A CA 1
ATOM 627 C C . PRO A 1 81 ? -16.209 8.657 -3.338 1.00 85.75 81 PRO A C 1
ATOM 629 O O . PRO A 1 81 ? -15.477 8.504 -4.315 1.00 85.75 81 PRO A O 1
ATOM 632 N N . ARG A 1 82 ? -16.487 9.871 -2.844 1.00 87.00 82 ARG A N 1
ATOM 633 C CA . ARG A 1 82 ? -15.890 11.127 -3.329 1.00 87.00 82 ARG A CA 1
ATOM 634 C C . ARG A 1 82 ? -14.525 11.423 -2.695 1.00 87.00 82 ARG A C 1
ATOM 636 O O . ARG A 1 82 ? -13.795 12.242 -3.231 1.00 87.00 82 ARG A O 1
ATOM 643 N N . GLY A 1 83 ? -14.162 10.722 -1.620 1.00 85.56 83 GLY A N 1
ATOM 644 C CA . GLY A 1 83 ? -12.927 10.929 -0.862 1.00 85.56 83 GLY A CA 1
ATOM 645 C C . GLY A 1 83 ? -13.115 11.713 0.439 1.00 85.56 83 GLY A C 1
ATOM 646 O O . GLY A 1 83 ? -12.175 11.805 1.222 1.00 85.56 83 GLY A O 1
ATOM 647 N N . ASP A 1 84 ? -14.315 12.224 0.727 1.00 87.88 84 ASP A N 1
ATOM 648 C CA . ASP A 1 84 ? -14.554 12.982 1.955 1.00 87.88 84 ASP A CA 1
ATOM 649 C C . ASP A 1 84 ? -14.648 12.050 3.161 1.00 87.88 84 ASP A C 1
ATOM 651 O O . ASP A 1 84 ? -15.394 11.063 3.157 1.00 87.88 84 ASP A O 1
ATOM 655 N N . MET A 1 85 ? -13.976 12.422 4.247 1.00 88.44 85 MET A N 1
ATOM 656 C CA . MET A 1 85 ? -14.090 11.714 5.517 1.00 88.44 85 MET A CA 1
ATOM 657 C C . MET A 1 85 ? -15.504 11.866 6.089 1.00 88.44 85 MET A C 1
ATOM 659 O O . MET A 1 85 ? -16.057 12.971 6.196 1.00 88.44 85 MET A O 1
ATOM 663 N N . ILE A 1 86 ? -16.112 10.740 6.464 1.00 88.62 86 ILE A N 1
ATOM 664 C CA . ILE A 1 86 ? -17.408 10.708 7.139 1.00 88.62 86 ILE A CA 1
ATOM 665 C C . ILE A 1 86 ? -17.142 10.901 8.640 1.00 88.62 86 ILE A C 1
ATOM 667 O O . ILE A 1 86 ? -16.504 10.035 9.232 1.00 88.62 86 ILE A O 1
ATOM 671 N N . PRO A 1 87 ? -17.640 11.969 9.300 1.00 85.38 87 PRO A N 1
ATOM 672 C CA . PRO A 1 87 ? -17.377 12.277 10.715 1.00 85.38 87 PRO A CA 1
ATOM 673 C C . PRO A 1 87 ? -18.177 11.369 11.673 1.00 85.38 87 PRO A C 1
ATOM 675 O O . PRO A 1 87 ? -18.709 11.793 12.700 1.00 85.38 87 PRO A O 1
ATOM 678 N N . ARG A 1 88 ? -18.317 10.093 11.307 1.00 88.12 88 ARG A N 1
ATOM 679 C CA . ARG A 1 88 ? -18.904 9.012 12.093 1.00 88.12 88 ARG A CA 1
ATOM 680 C C . ARG A 1 88 ? -17.977 7.803 11.950 1.00 88.12 88 ARG A C 1
ATOM 682 O O . ARG A 1 88 ? -18.013 7.159 10.903 1.00 88.12 88 ARG A O 1
ATOM 689 N N . PRO A 1 89 ? -17.129 7.518 12.948 1.00 91.75 89 PRO A N 1
ATOM 690 C CA . PRO A 1 89 ? -16.216 6.389 12.876 1.00 91.75 89 PRO A CA 1
ATOM 691 C C . PRO A 1 89 ? -16.964 5.072 13.073 1.00 91.75 89 PRO A C 1
ATOM 693 O O . PRO A 1 89 ? -18.033 5.030 13.688 1.00 91.75 89 PRO A O 1
ATOM 696 N N . ILE A 1 90 ? -16.329 4.001 12.618 1.00 94.19 90 ILE A N 1
ATOM 697 C CA . ILE A 1 90 ? -16.659 2.631 12.988 1.00 94.19 90 ILE A CA 1
ATOM 698 C C . ILE A 1 90 ? -15.883 2.322 14.266 1.00 94.19 90 ILE A C 1
ATOM 700 O O . ILE A 1 90 ? -14.648 2.291 14.254 1.00 94.19 90 ILE A O 1
ATOM 704 N N . LYS A 1 91 ? -16.611 2.175 15.374 1.00 93.69 91 LYS A N 1
ATOM 705 C CA . LYS A 1 91 ? -16.013 1.978 16.699 1.00 93.69 91 LYS A CA 1
ATOM 706 C C . LYS A 1 91 ? -15.676 0.517 16.940 1.00 93.69 91 LYS A C 1
ATOM 708 O O . LYS A 1 91 ? -14.640 0.245 17.535 1.00 93.69 91 LYS A O 1
ATOM 713 N N . SER A 1 92 ? -16.543 -0.373 16.471 1.00 94.06 92 SER A N 1
ATOM 714 C CA . SER A 1 92 ? -16.367 -1.814 16.592 1.00 94.06 92 SER A CA 1
ATOM 715 C C . SER A 1 92 ? -15.277 -2.346 15.659 1.00 94.06 92 SER A C 1
ATOM 717 O O . SER A 1 92 ? -14.820 -1.677 14.723 1.00 94.06 92 SER A O 1
ATOM 719 N N . ASN A 1 93 ? -14.871 -3.582 15.918 1.00 93.69 93 ASN A N 1
ATOM 720 C CA . ASN A 1 93 ? -13.888 -4.325 15.139 1.00 93.69 93 ASN A CA 1
ATOM 721 C C . ASN A 1 93 ? -14.450 -5.666 14.667 1.00 93.69 93 ASN A C 1
ATOM 723 O O . ASN A 1 93 ? -15.568 -6.050 15.004 1.00 93.69 93 ASN A O 1
ATOM 727 N N . PHE A 1 94 ? -13.680 -6.383 13.849 1.00 93.25 94 PHE A N 1
ATOM 728 C CA . PHE A 1 94 ? -14.135 -7.667 13.319 1.00 93.25 94 PHE A CA 1
ATOM 729 C C . PHE A 1 94 ? -14.260 -8.764 14.379 1.00 93.25 94 PHE A C 1
ATOM 731 O O . PHE A 1 94 ? -15.042 -9.688 14.171 1.00 93.25 94 PHE A O 1
ATOM 738 N N . ARG A 1 95 ? -13.539 -8.667 15.504 1.00 93.38 95 ARG A N 1
ATOM 739 C CA . ARG A 1 95 ? -13.687 -9.608 16.621 1.00 93.38 95 ARG A CA 1
ATOM 740 C C . ARG A 1 95 ? -15.022 -9.425 17.351 1.00 93.38 95 ARG A C 1
ATOM 742 O O . ARG A 1 95 ? -15.641 -10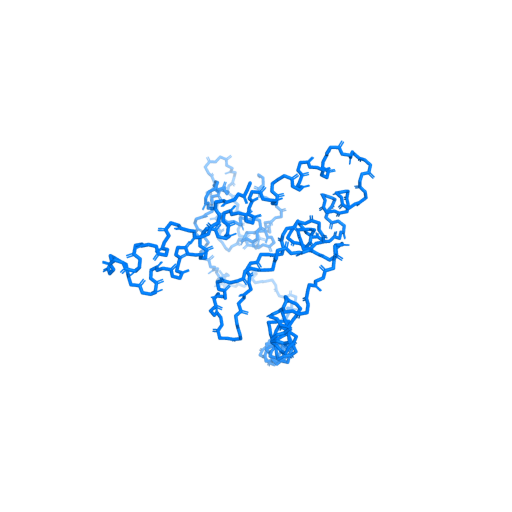.413 17.724 1.00 93.38 95 ARG A O 1
ATOM 749 N N . GLU A 1 96 ? -15.454 -8.184 17.553 1.00 92.56 96 GLU A N 1
ATOM 750 C CA . GLU A 1 96 ? -16.715 -7.831 18.227 1.00 92.56 96 GLU A CA 1
ATOM 751 C C . GLU A 1 96 ? -17.933 -7.882 17.293 1.00 92.56 96 GLU A C 1
ATOM 753 O O . GLU A 1 96 ? -19.067 -8.013 17.752 1.00 92.56 96 GLU A O 1
ATOM 758 N N . GLY A 1 97 ? -17.699 -7.794 15.982 1.00 94.25 97 GLY A N 1
ATOM 759 C CA . GLY A 1 97 ? -18.742 -7.664 14.972 1.00 94.25 97 GLY A CA 1
ATOM 760 C C . GLY A 1 97 ? -19.143 -6.206 14.732 1.00 94.25 97 GLY A C 1
ATOM 761 O O . GLY A 1 97 ? -18.982 -5.336 15.583 1.00 94.25 97 GLY A O 1
ATOM 762 N N . LEU A 1 98 ? -19.656 -5.927 13.532 1.00 94.19 98 LEU A N 1
ATOM 763 C CA . LEU A 1 98 ? -20.063 -4.582 13.118 1.00 94.19 98 LEU A CA 1
ATOM 764 C C . 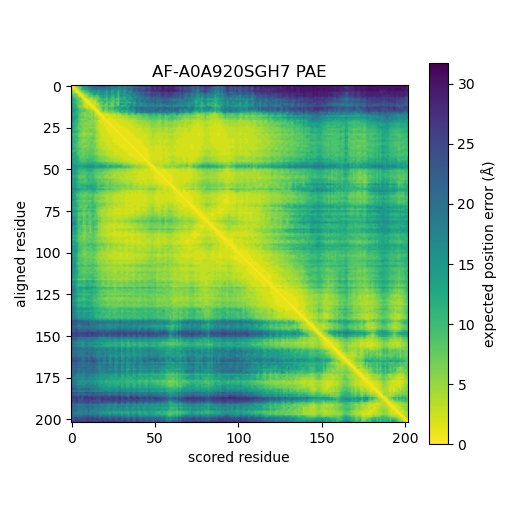LEU A 1 98 ? -21.568 -4.399 13.291 1.00 94.19 98 LEU A C 1
ATOM 766 O O . LEU A 1 98 ? -22.355 -5.253 12.875 1.00 94.19 98 LEU A O 1
ATOM 770 N N . ALA A 1 99 ? -21.983 -3.244 13.813 1.00 93.81 99 ALA A N 1
ATOM 771 C CA . ALA A 1 99 ? -23.391 -2.870 13.768 1.00 93.81 99 ALA A CA 1
ATOM 772 C C . ALA A 1 99 ? -23.853 -2.680 12.311 1.00 93.81 99 ALA A C 1
ATOM 774 O O . ALA A 1 99 ? -23.070 -2.273 11.450 1.00 93.81 99 ALA A O 1
ATOM 775 N N . MET A 1 100 ? -25.150 -2.883 12.036 1.00 94.88 100 MET A N 1
ATOM 776 C CA . MET A 1 100 ? -25.721 -2.740 10.683 1.00 94.88 100 MET A CA 1
ATOM 777 C C . MET A 1 100 ? -25.317 -1.412 10.015 1.00 94.88 100 MET A C 1
ATOM 779 O O . MET A 1 100 ? -24.899 -1.395 8.858 1.00 94.88 100 MET A O 1
A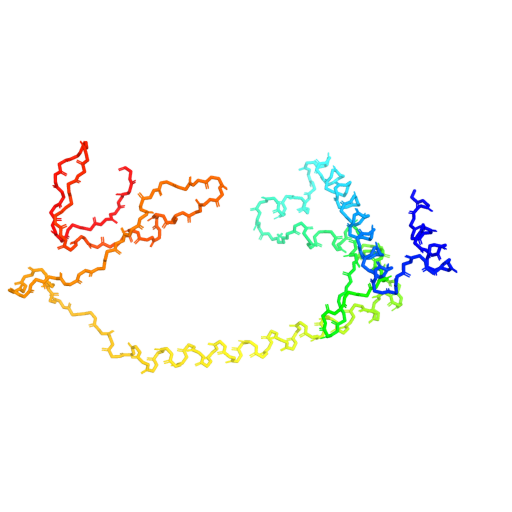TOM 783 N N . LEU A 1 101 ? -25.390 -0.300 10.753 1.00 92.75 101 LEU A N 1
ATOM 784 C CA . LEU A 1 101 ? -25.032 1.020 10.232 1.00 92.75 101 LEU A CA 1
ATOM 785 C C . LEU A 1 101 ? -23.532 1.143 9.923 1.00 92.75 101 LEU A C 1
ATOM 787 O O . LEU A 1 101 ? -23.165 1.745 8.918 1.00 92.75 101 LEU A O 1
ATOM 791 N N . GLU A 1 102 ? -22.665 0.581 10.765 1.00 93.19 102 GLU A N 1
ATOM 792 C CA . GLU A 1 102 ? -21.212 0.601 10.552 1.00 93.19 102 GLU A CA 1
ATOM 793 C C . GLU A 1 102 ? -20.823 -0.229 9.328 1.00 93.19 102 GLU A C 1
ATOM 795 O O . GLU A 1 102 ? -20.019 0.213 8.505 1.00 93.19 102 GLU A O 1
ATOM 800 N N . TYR A 1 103 ? -21.454 -1.393 9.162 1.00 93.31 103 TYR A N 1
ATOM 801 C CA . TYR A 1 103 ? -21.289 -2.230 7.980 1.00 93.31 103 TYR A CA 1
ATOM 802 C C . TYR A 1 103 ? -21.753 -1.510 6.703 1.00 93.31 103 TYR A C 1
ATOM 804 O O . TYR A 1 103 ? -21.034 -1.472 5.700 1.00 93.31 103 TYR A O 1
ATOM 812 N N . PHE A 1 104 ? -22.922 -0.862 6.750 1.00 92.81 104 PHE A N 1
ATOM 813 C CA . PHE A 1 104 ? -23.448 -0.096 5.621 1.00 92.81 104 PHE A CA 1
ATOM 814 C C . PHE A 1 104 ? -22.521 1.062 5.229 1.00 92.81 104 PHE A C 1
ATOM 816 O O . PHE A 1 104 ? -22.227 1.245 4.051 1.00 92.81 104 PHE A O 1
ATOM 823 N N . ILE A 1 105 ? -21.997 1.805 6.208 1.00 91.25 105 ILE A N 1
ATOM 824 C CA . ILE A 1 105 ? -21.068 2.921 5.975 1.00 91.25 105 ILE A CA 1
ATOM 825 C C . ILE A 1 105 ? -19.730 2.436 5.376 1.00 91.25 105 ILE A C 1
ATOM 827 O O . ILE A 1 105 ? -19.141 3.139 4.556 1.00 91.25 105 ILE A O 1
ATOM 831 N N . ALA A 1 106 ? -19.261 1.232 5.721 1.00 89.12 106 ALA A N 1
ATOM 832 C CA . ALA A 1 106 ? -18.021 0.665 5.178 1.00 89.12 106 ALA A CA 1
ATOM 833 C C . ALA A 1 106 ? -18.136 0.172 3.720 1.00 89.12 106 ALA A C 1
ATOM 835 O O . ALA A 1 106 ? -17.132 0.095 3.004 1.00 89.12 106 ALA A O 1
ATOM 836 N N . THR A 1 107 ? -19.345 -0.175 3.272 1.00 92.25 107 THR A N 1
ATOM 837 C CA . THR A 1 107 ? -19.572 -0.893 2.006 1.00 92.25 107 THR A CA 1
ATOM 838 C C . THR A 1 107 ? -19.218 -0.075 0.751 1.00 92.25 107 THR A C 1
ATOM 840 O O . THR A 1 107 ? -18.524 -0.609 -0.119 1.00 92.25 107 THR A O 1
ATOM 843 N N . PRO A 1 108 ? -19.609 1.212 0.614 1.00 91.56 108 PRO A N 1
ATOM 844 C CA . PRO A 1 108 ? -19.291 1.998 -0.580 1.00 91.56 108 PRO A CA 1
ATOM 845 C C . PRO A 1 108 ? -17.786 2.153 -0.828 1.00 91.56 108 PRO A C 1
ATOM 847 O O . PRO A 1 108 ? -17.345 2.054 -1.972 1.00 91.56 108 PRO A O 1
ATOM 850 N N . GLY A 1 109 ? -16.996 2.354 0.234 1.00 87.31 109 GLY A N 1
ATOM 851 C CA . GLY A 1 109 ? -15.538 2.463 0.137 1.00 87.31 109 GLY A CA 1
ATOM 852 C C . GLY A 1 109 ? -14.887 1.148 -0.293 1.00 87.31 109 GLY A C 1
ATOM 853 O O . GLY A 1 109 ? -14.040 1.143 -1.183 1.00 87.31 109 GLY A O 1
ATOM 854 N N . ALA A 1 110 ? -15.339 0.022 0.270 1.00 88.94 110 ALA A N 1
ATOM 855 C CA . ALA A 1 110 ? -14.866 -1.305 -0.124 1.00 88.94 110 ALA A CA 1
ATOM 856 C C . ALA A 1 110 ? -15.190 -1.615 -1.595 1.00 88.94 110 ALA A C 1
ATOM 858 O O . ALA A 1 110 ? -14.317 -2.048 -2.345 1.00 88.94 110 ALA A O 1
ATOM 859 N N . ARG A 1 111 ? -16.423 -1.327 -2.035 1.00 94.00 111 ARG A N 1
ATOM 860 C CA . ARG A 1 111 ? -16.839 -1.519 -3.431 1.00 94.00 111 ARG A CA 1
ATOM 861 C C . ARG A 1 111 ? -16.014 -0.663 -4.389 1.00 94.00 111 ARG A C 1
ATOM 863 O O . ARG A 1 111 ? -15.578 -1.176 -5.413 1.00 94.00 111 ARG A O 1
ATOM 870 N N . LYS A 1 112 ? -15.782 0.612 -4.055 1.00 91.88 112 LYS A N 1
ATOM 871 C CA . LYS A 1 112 ? -14.934 1.494 -4.865 1.00 91.88 112 LYS A CA 1
ATOM 872 C C . LYS A 1 112 ? -13.513 0.942 -4.972 1.00 91.88 112 LYS A C 1
ATOM 874 O O . LYS A 1 112 ? -13.007 0.841 -6.076 1.00 91.88 112 LYS A O 1
ATOM 879 N N . GLY A 1 113 ? -12.914 0.501 -3.864 1.00 89.75 113 GLY A N 1
ATOM 880 C CA . GLY A 1 113 ? -11.571 -0.087 -3.882 1.00 89.75 113 GLY A CA 1
ATOM 881 C C . GLY A 1 113 ? -11.454 -1.322 -4.784 1.00 89.75 113 GLY A C 1
ATOM 882 O O . GLY A 1 113 ? -10.471 -1.459 -5.510 1.00 89.75 113 GLY A O 1
ATOM 883 N N . LEU A 1 114 ? -12.471 -2.192 -4.792 1.00 91.81 114 LEU A N 1
ATOM 884 C CA . LEU A 1 114 ? -12.516 -3.356 -5.688 1.00 91.81 114 LEU A CA 1
ATOM 885 C C . LEU A 1 114 ? -12.617 -2.946 -7.161 1.00 91.81 114 LEU A C 1
ATOM 887 O O . LEU A 1 114 ? -11.886 -3.475 -7.996 1.00 91.81 114 LEU A O 1
ATOM 891 N N . VAL A 1 115 ? -13.491 -1.986 -7.471 1.00 93.75 115 VAL A N 1
ATOM 892 C CA . VAL A 1 115 ? -13.658 -1.467 -8.837 1.00 93.75 115 VAL A CA 1
ATOM 893 C C . VAL A 1 115 ? -12.386 -0.763 -9.311 1.00 93.75 115 VAL A C 1
ATOM 895 O O . VAL A 1 115 ? -11.902 -1.063 -10.396 1.00 93.75 115 VAL A O 1
ATOM 898 N N . ASP A 1 116 ? -11.800 0.107 -8.488 1.00 93.31 116 ASP A N 1
ATOM 899 C CA . ASP A 1 116 ? -10.572 0.837 -8.814 1.00 93.31 116 ASP A CA 1
ATOM 900 C C . ASP A 1 116 ? -9.404 -0.127 -9.055 1.00 93.31 116 ASP A C 1
ATOM 902 O O . ASP A 1 116 ? -8.599 0.092 -9.955 1.00 93.31 116 ASP A O 1
ATOM 906 N N . THR A 1 117 ? -9.322 -1.218 -8.286 1.00 92.12 117 THR A N 1
ATOM 907 C CA . THR A 1 117 ? -8.308 -2.258 -8.508 1.00 92.12 117 THR A CA 1
ATOM 908 C C . THR A 1 117 ? -8.509 -2.925 -9.864 1.00 92.12 117 THR A C 1
ATOM 910 O O . THR A 1 117 ? -7.560 -3.004 -10.636 1.00 92.12 117 THR A O 1
ATOM 913 N N . ALA A 1 118 ? -9.740 -3.337 -10.185 1.00 91.62 118 ALA A N 1
ATOM 914 C CA . ALA A 1 118 ? -10.052 -3.970 -11.464 1.00 91.62 118 ALA A CA 1
ATOM 915 C C . ALA A 1 118 ? -9.756 -3.051 -12.665 1.00 91.62 118 ALA A C 1
ATOM 917 O O . ALA A 1 118 ? -9.186 -3.502 -13.656 1.00 91.62 118 ALA A O 1
ATOM 918 N N . LEU A 1 119 ? -10.083 -1.758 -12.562 1.00 93.25 119 LEU A N 1
ATOM 919 C CA . LEU A 1 119 ? -9.769 -0.766 -13.596 1.00 93.25 119 LEU A CA 1
ATOM 920 C C . LEU A 1 119 ? -8.253 -0.579 -13.755 1.00 93.25 119 LEU A C 1
ATOM 922 O O . LEU A 1 119 ? -7.730 -0.662 -14.864 1.00 93.25 119 LEU A O 1
ATOM 926 N N . ARG A 1 120 ? -7.523 -0.428 -12.643 1.00 93.88 120 ARG A N 1
ATOM 927 C CA . ARG A 1 120 ? -6.059 -0.260 -12.660 1.00 93.88 120 ARG A CA 1
ATOM 928 C C . ARG A 1 120 ? -5.318 -1.483 -13.190 1.00 93.88 120 ARG A C 1
ATOM 930 O O . ARG A 1 120 ? -4.231 -1.330 -13.745 1.00 93.88 120 ARG A O 1
ATOM 937 N N . THR A 1 121 ? -5.874 -2.685 -13.029 1.00 94.81 121 THR A N 1
ATOM 938 C CA . THR A 1 121 ? -5.327 -3.902 -13.643 1.00 94.81 121 THR A CA 1
ATOM 939 C C . THR A 1 121 ? -5.334 -3.795 -15.167 1.00 94.81 121 THR A C 1
ATOM 941 O O . THR A 1 121 ? -4.319 -4.097 -15.795 1.00 94.81 121 THR A O 1
ATOM 944 N N . ALA A 1 122 ? -6.433 -3.315 -15.761 1.00 93.50 122 ALA A N 1
ATOM 945 C CA . ALA A 1 122 ? -6.521 -3.111 -17.206 1.00 93.50 122 ALA A CA 1
ATOM 946 C C . ALA A 1 122 ? -5.534 -2.036 -17.691 1.00 93.50 122 ALA A C 1
ATOM 948 O O . ALA A 1 122 ? -4.799 -2.270 -18.651 1.00 93.50 122 ALA A O 1
ATOM 949 N N . ASP A 1 123 ? -5.453 -0.904 -16.987 1.00 94.88 123 ASP A N 1
ATOM 950 C CA . ASP A 1 123 ? -4.544 0.194 -17.340 1.00 94.88 123 ASP A CA 1
ATOM 951 C C . ASP A 1 123 ? -3.071 -0.227 -17.268 1.00 94.88 123 ASP A C 1
ATOM 953 O O . ASP A 1 123 ? -2.274 0.112 -18.144 1.00 94.88 123 ASP A O 1
ATOM 957 N N . SER A 1 124 ? -2.710 -1.012 -16.249 1.00 96.06 124 SER A N 1
ATOM 958 C CA . SER A 1 124 ? -1.349 -1.526 -16.073 1.00 96.06 124 SER A CA 1
ATOM 959 C C . SER A 1 124 ? -0.977 -2.500 -17.192 1.00 96.06 124 SER A C 1
ATOM 961 O O . SER A 1 124 ? 0.102 -2.382 -17.767 1.00 96.06 124 SER A O 1
ATOM 963 N N . GLY A 1 125 ? -1.887 -3.407 -17.569 1.00 96.06 125 GLY A N 1
ATOM 964 C CA . GLY A 1 125 ? -1.680 -4.304 -18.710 1.00 96.06 125 GLY A CA 1
ATOM 965 C C . GLY A 1 125 ? -1.514 -3.546 -20.030 1.00 96.06 125 GLY A C 1
ATOM 966 O O . GLY A 1 125 ? -0.629 -3.861 -20.826 1.00 96.06 125 GLY A O 1
ATOM 967 N N . TYR A 1 126 ? -2.317 -2.501 -20.240 1.00 96.12 126 TYR A N 1
ATOM 968 C CA . TYR A 1 126 ? -2.200 -1.641 -21.413 1.00 96.12 126 TYR A CA 1
ATOM 969 C C . TYR A 1 126 ? -0.870 -0.881 -21.458 1.00 96.12 126 TYR A C 1
ATOM 971 O O . TYR A 1 126 ? -0.229 -0.817 -22.510 1.00 96.12 126 TYR A O 1
ATOM 979 N N . LEU A 1 127 ? -0.428 -0.340 -20.319 1.00 97.00 127 LEU A N 1
ATOM 980 C CA . LEU A 1 127 ? 0.862 0.331 -20.204 1.00 97.00 127 LEU A CA 1
ATOM 981 C C . LEU A 1 127 ? 2.013 -0.628 -20.517 1.00 97.00 127 LEU A C 1
ATOM 983 O O . LEU A 1 127 ? 2.872 -0.287 -21.326 1.00 97.00 127 LEU A O 1
ATOM 987 N N . THR A 1 128 ? 2.015 -1.832 -19.936 1.00 97.69 128 THR A N 1
ATOM 988 C CA . THR A 1 128 ? 3.047 -2.840 -20.215 1.00 97.69 128 THR A CA 1
ATOM 989 C C . THR A 1 128 ? 3.080 -3.207 -21.693 1.00 97.69 128 THR A C 1
ATOM 991 O O . THR A 1 128 ? 4.163 -3.265 -22.265 1.00 97.69 128 THR A O 1
ATOM 994 N N . ARG A 1 129 ? 1.920 -3.375 -22.342 1.00 97.88 129 ARG A N 1
ATOM 995 C CA . ARG A 1 129 ? 1.868 -3.617 -23.789 1.00 97.88 129 ARG A CA 1
ATOM 996 C C . ARG A 1 129 ? 2.520 -2.476 -24.572 1.00 97.88 129 ARG A C 1
ATOM 998 O O . ARG A 1 129 ? 3.366 -2.737 -25.412 1.00 97.88 129 ARG A O 1
ATOM 1005 N N . ARG A 1 130 ? 2.172 -1.219 -24.277 1.00 97.62 130 ARG A N 1
ATOM 1006 C CA . ARG A 1 130 ? 2.770 -0.055 -24.955 1.00 97.62 130 ARG A CA 1
ATOM 1007 C C . ARG A 1 130 ? 4.278 0.047 -24.739 1.00 97.62 130 ARG A C 1
ATOM 1009 O O . ARG A 1 130 ? 4.987 0.437 -25.657 1.00 97.62 130 ARG A O 1
ATOM 1016 N N . LEU A 1 131 ? 4.757 -0.272 -23.537 1.00 97.88 131 LEU A N 1
ATOM 1017 C CA . LEU A 1 131 ? 6.189 -0.291 -23.248 1.00 97.88 131 LEU A CA 1
ATOM 1018 C C . LEU A 1 131 ? 6.896 -1.356 -24.090 1.00 97.88 131 LEU A C 1
ATOM 1020 O O . LEU A 1 131 ? 7.899 -1.038 -24.718 1.00 97.88 131 LEU A O 1
ATOM 1024 N N . VAL A 1 132 ? 6.333 -2.567 -24.172 1.00 97.44 132 VAL A N 1
ATOM 1025 C CA . VAL A 1 132 ? 6.857 -3.642 -25.029 1.00 97.44 132 VAL A CA 1
ATOM 1026 C C . VAL A 1 132 ? 6.835 -3.232 -26.501 1.00 97.44 132 VAL A C 1
ATOM 1028 O O . VAL A 1 132 ? 7.853 -3.375 -27.164 1.00 97.44 132 VAL A O 1
ATOM 1031 N N . ASP A 1 133 ? 5.738 -2.649 -26.993 1.00 97.25 133 ASP A N 1
ATOM 1032 C CA . ASP A 1 133 ? 5.614 -2.205 -28.389 1.00 97.25 133 ASP A CA 1
ATOM 1033 C C . ASP A 1 133 ? 6.741 -1.218 -28.783 1.00 97.25 133 ASP A C 1
ATOM 1035 O O . ASP A 1 133 ? 7.206 -1.234 -29.920 1.00 97.25 133 ASP A O 1
ATOM 1039 N N . VAL A 1 134 ? 7.212 -0.380 -27.846 1.00 97.12 134 VAL A N 1
ATOM 1040 C CA . VAL A 1 134 ? 8.311 0.581 -28.067 1.00 97.12 134 VAL A CA 1
ATOM 1041 C C . VAL A 1 134 ? 9.695 -0.045 -27.866 1.00 97.12 134 VAL A C 1
ATOM 1043 O O . VAL A 1 134 ? 10.640 0.340 -28.550 1.00 97.12 134 VAL A O 1
ATOM 1046 N N . SER A 1 135 ? 9.849 -0.977 -26.922 1.00 96.50 135 SER A N 1
ATOM 1047 C CA . SER A 1 135 ? 11.159 -1.523 -26.541 1.00 96.50 135 SER A CA 1
ATOM 1048 C C . SER A 1 135 ? 11.493 -2.880 -27.164 1.00 96.50 135 SER A C 1
ATOM 1050 O O . SER A 1 135 ? 12.589 -3.379 -26.931 1.00 96.50 135 SER A O 1
ATOM 1052 N N . GLN A 1 136 ? 10.578 -3.503 -27.914 1.00 95.56 136 GLN A N 1
ATOM 1053 C CA . GLN A 1 136 ? 10.733 -4.879 -28.417 1.00 95.56 136 GLN A CA 1
ATOM 1054 C C . GLN A 1 136 ? 11.935 -5.082 -29.351 1.00 95.56 136 GLN A C 1
ATOM 1056 O O . GLN A 1 136 ? 12.437 -6.196 -29.454 1.00 95.56 136 GLN A O 1
ATOM 1061 N N . GLU A 1 137 ? 12.412 -4.024 -30.009 1.00 94.38 137 GLU A N 1
ATOM 1062 C CA . GLU A 1 137 ? 13.564 -4.081 -30.920 1.00 94.38 137 GLU A CA 1
ATOM 1063 C C . GLU A 1 137 ? 14.899 -3.753 -30.223 1.00 94.38 137 GLU A C 1
ATOM 1065 O O . GLU A 1 137 ? 15.950 -3.744 -30.864 1.00 94.38 137 GLU A O 1
ATOM 1070 N N . LEU A 1 138 ? 14.893 -3.496 -28.908 1.00 93.38 138 LEU A N 1
ATOM 1071 C CA . LEU A 1 138 ? 16.113 -3.245 -28.142 1.00 93.38 138 LEU A CA 1
ATOM 1072 C C . LEU A 1 138 ? 16.783 -4.576 -27.779 1.00 93.38 138 LEU A C 1
ATOM 1074 O O . LEU A 1 138 ? 16.395 -5.251 -26.827 1.00 93.38 138 LEU A O 1
ATOM 1078 N N . ILE A 1 139 ? 17.815 -4.932 -28.544 1.00 91.69 139 ILE A N 1
ATOM 1079 C CA . ILE A 1 139 ? 18.610 -6.151 -28.369 1.00 91.69 139 ILE A CA 1
ATOM 1080 C C . ILE A 1 139 ? 20.052 -5.754 -28.034 1.00 91.69 139 ILE A C 1
ATOM 1082 O O . ILE A 1 139 ? 20.667 -4.965 -28.753 1.00 91.69 139 ILE A O 1
ATOM 1086 N N . ILE A 1 140 ? 20.588 -6.300 -26.938 1.00 90.62 140 ILE A N 1
ATOM 1087 C CA . ILE A 1 140 ? 22.009 -6.170 -26.590 1.00 90.62 140 ILE A CA 1
ATOM 1088 C C . ILE A 1 140 ? 22.781 -7.174 -27.450 1.00 90.62 140 ILE A C 1
ATOM 1090 O O . ILE A 1 140 ? 22.528 -8.373 -27.365 1.00 90.62 140 ILE A O 1
ATOM 1094 N N . ASN A 1 141 ? 23.693 -6.675 -28.280 1.00 88.31 141 ASN A N 1
ATOM 1095 C CA . ASN A 1 141 ? 24.582 -7.486 -29.113 1.00 88.31 141 ASN A CA 1
ATOM 1096 C C . ASN A 1 141 ? 25.986 -7.550 -28.486 1.00 88.31 141 ASN A C 1
ATOM 1098 O O . ASN A 1 141 ? 26.291 -6.767 -27.590 1.00 88.31 141 ASN A O 1
ATOM 1102 N N . ASP A 1 142 ? 26.860 -8.412 -29.009 1.00 84.94 142 ASP A N 1
ATOM 1103 C CA . ASP A 1 142 ? 28.220 -8.656 -28.487 1.00 84.94 142 ASP A CA 1
ATOM 1104 C C . ASP A 1 142 ? 29.235 -7.516 -28.737 1.00 84.94 142 ASP A C 1
ATOM 1106 O O . ASP A 1 142 ? 30.441 -7.713 -28.622 1.00 84.94 142 ASP A O 1
ATOM 1110 N N . VAL A 1 143 ? 28.776 -6.320 -29.113 1.00 82.44 143 VAL A N 1
ATOM 1111 C CA . VAL A 1 143 ? 29.658 -5.178 -29.388 1.00 82.44 143 VAL A CA 1
ATOM 1112 C C . VAL A 1 143 ? 30.012 -4.486 -28.077 1.00 82.44 143 VAL A C 1
ATOM 1114 O O . VAL A 1 143 ? 29.122 -3.954 -27.410 1.00 82.44 143 VAL A O 1
ATOM 1117 N N . ASP A 1 144 ? 31.302 -4.436 -27.741 1.00 82.31 144 ASP A N 1
ATOM 1118 C CA . ASP A 1 144 ? 31.783 -3.608 -26.637 1.00 82.31 144 ASP A CA 1
ATOM 1119 C C . ASP A 1 144 ? 31.744 -2.121 -27.051 1.00 82.31 144 ASP A C 1
ATOM 1121 O O . ASP A 1 144 ? 32.461 -1.708 -27.969 1.00 82.31 144 ASP A O 1
ATOM 1125 N N . PRO A 1 145 ? 30.916 -1.279 -26.403 1.00 80.06 145 PRO A N 1
ATOM 1126 C CA . PRO A 1 145 ? 30.843 0.140 -26.732 1.00 80.06 145 PRO A CA 1
ATOM 1127 C C . PRO A 1 145 ? 32.165 0.890 -26.478 1.00 80.06 145 PRO A C 1
ATOM 1129 O O . PRO A 1 145 ? 32.382 1.934 -27.098 1.00 80.06 145 PRO A O 1
ATOM 1132 N N . PHE A 1 146 ? 33.050 0.373 -25.616 1.00 80.00 146 PHE A N 1
ATOM 1133 C CA . PHE A 1 146 ? 34.347 0.981 -25.298 1.00 80.00 146 PHE A CA 1
ATOM 1134 C C . PHE A 1 146 ? 35.432 0.707 -26.350 1.00 80.00 146 PHE A C 1
ATOM 1136 O O . PHE A 1 146 ? 36.430 1.423 -26.377 1.00 80.00 146 PHE A O 1
ATOM 1143 N N . GLU A 1 147 ? 35.240 -0.268 -27.245 1.00 79.44 147 GLU A N 1
ATOM 1144 C CA . GLU A 1 147 ? 36.167 -0.541 -28.358 1.00 79.44 147 GLU A CA 1
ATOM 1145 C C . GLU A 1 147 ? 35.951 0.398 -29.559 1.00 79.44 147 GLU A C 1
ATOM 1147 O O . GLU A 1 147 ? 36.759 0.436 -30.487 1.00 79.44 147 GLU A O 1
ATOM 1152 N N . SER A 1 148 ? 34.863 1.175 -29.561 1.00 75.62 148 SER A N 1
ATOM 1153 C CA . SER A 1 148 ? 34.541 2.094 -30.653 1.00 75.62 148 SER A CA 1
ATOM 1154 C C . SER A 1 148 ? 35.326 3.414 -30.570 1.00 75.62 148 SER A C 1
ATOM 1156 O O . SER A 1 148 ? 35.411 4.040 -29.516 1.00 75.62 148 SER A O 1
ATOM 1158 N N . GLU A 1 149 ? 35.836 3.907 -31.708 1.00 68.44 149 GLU A N 1
ATOM 1159 C CA . GLU A 1 149 ? 36.607 5.168 -31.787 1.00 68.44 149 GLU A CA 1
ATOM 1160 C C . GLU A 1 149 ? 35.798 6.427 -31.403 1.00 68.44 149 GLU A C 1
ATOM 1162 O O . GLU A 1 149 ? 36.370 7.495 -31.194 1.00 68.44 149 GLU A O 1
ATOM 1167 N N . MET A 1 150 ? 34.465 6.329 -31.304 1.00 68.25 150 MET A N 1
ATOM 1168 C CA . MET A 1 150 ? 33.582 7.469 -31.014 1.00 68.25 150 MET A CA 1
ATOM 1169 C C . MET A 1 150 ? 33.402 7.765 -29.516 1.00 68.25 150 MET A C 1
ATOM 1171 O O . MET A 1 150 ? 32.785 8.779 -29.181 1.00 68.25 150 MET A O 1
ATOM 1175 N N . GLY A 1 151 ? 33.932 6.918 -28.625 1.00 71.44 151 GLY A N 1
ATOM 1176 C CA . GLY A 1 151 ? 33.766 7.051 -27.175 1.00 71.44 151 GLY A CA 1
ATOM 1177 C C . GLY A 1 151 ? 32.334 6.778 -26.687 1.00 71.44 151 GLY A C 1
ATOM 1178 O O . GLY A 1 151 ? 31.353 6.853 -27.433 1.00 71.44 151 GLY A O 1
ATOM 1179 N N . VAL A 1 152 ? 32.190 6.447 -25.401 1.00 83.69 152 VAL A N 1
ATOM 1180 C CA . VAL A 1 152 ? 30.889 6.106 -24.802 1.00 83.69 152 VAL A CA 1
ATOM 1181 C C . VAL A 1 152 ? 30.202 7.361 -24.270 1.00 83.69 152 VAL A C 1
ATOM 1183 O O . VAL A 1 152 ? 30.758 8.102 -23.466 1.00 83.69 152 VAL A O 1
ATOM 1186 N N . ARG A 1 153 ? 28.949 7.596 -24.677 1.00 84.44 153 ARG A N 1
ATOM 1187 C CA . ARG A 1 153 ? 28.131 8.683 -24.116 1.00 84.44 153 ARG A CA 1
ATOM 1188 C C . ARG A 1 153 ? 27.539 8.265 -22.771 1.00 84.44 153 ARG A C 1
ATOM 1190 O O . ARG A 1 153 ? 26.745 7.330 -22.707 1.00 84.44 153 ARG A O 1
ATOM 1197 N N . GLY A 1 154 ? 27.910 8.985 -21.715 1.00 86.00 154 GLY A N 1
ATOM 1198 C CA . GLY A 1 154 ? 27.410 8.787 -20.355 1.00 86.00 154 GLY A CA 1
ATOM 1199 C C . GLY A 1 154 ? 26.337 9.793 -19.929 1.00 86.00 154 GLY A C 1
ATOM 1200 O O . GLY A 1 154 ? 26.032 10.759 -20.626 1.00 86.00 154 GLY A O 1
ATOM 1201 N N . ILE A 1 155 ? 25.779 9.564 -18.739 1.00 89.25 155 ILE A N 1
ATOM 1202 C CA . ILE A 1 155 ? 24.916 10.513 -18.025 1.00 89.25 155 ILE A CA 1
ATOM 1203 C C . ILE A 1 155 ? 25.628 10.886 -16.727 1.00 89.25 155 ILE A C 1
ATOM 1205 O O . ILE A 1 155 ? 26.049 9.997 -15.985 1.00 89.25 155 ILE A O 1
ATOM 1209 N N . TRP A 1 156 ? 25.715 12.183 -16.429 1.00 87.69 156 TRP A N 1
ATOM 1210 C CA . TRP A 1 156 ? 26.249 12.665 -15.158 1.00 87.69 156 TRP A CA 1
ATOM 1211 C C . TRP A 1 156 ? 25.309 12.292 -14.011 1.00 87.69 156 TRP A C 1
ATOM 1213 O O . TRP A 1 156 ? 24.122 12.621 -14.018 1.00 87.69 156 TRP A O 1
ATOM 1223 N N . ILE A 1 157 ? 25.842 11.574 -13.023 1.00 84.94 157 ILE A N 1
ATOM 1224 C CA . ILE A 1 157 ? 25.115 11.218 -11.806 1.00 84.94 157 ILE A CA 1
ATOM 1225 C C . ILE A 1 157 ? 25.613 12.133 -10.695 1.00 84.94 157 ILE A C 1
ATOM 1227 O O . ILE A 1 157 ? 26.700 11.946 -10.158 1.00 84.94 157 ILE A O 1
ATOM 1231 N N . GLU A 1 158 ? 24.794 13.122 -10.358 1.00 83.00 158 GLU A N 1
ATOM 1232 C CA . GLU A 1 158 ? 25.077 14.073 -9.287 1.00 83.00 158 GLU A CA 1
ATOM 1233 C C . GLU A 1 158 ? 24.521 13.594 -7.937 1.00 83.00 158 GLU A C 1
ATOM 1235 O O . GLU A 1 158 ? 23.640 12.723 -7.873 1.00 83.00 158 GLU A O 1
ATOM 1240 N N . GLU A 1 159 ? 25.022 14.202 -6.858 1.00 77.19 159 GLU A N 1
ATOM 1241 C CA . GLU A 1 159 ? 24.571 13.977 -5.475 1.00 77.19 159 GLU A CA 1
ATOM 1242 C C . GLU A 1 159 ? 24.748 12.528 -4.999 1.00 77.19 159 GLU A C 1
ATOM 1244 O O . GLU A 1 159 ? 23.865 11.907 -4.404 1.00 77.19 159 GLU A O 1
ATOM 1249 N N . VAL A 1 160 ? 25.924 11.978 -5.286 1.00 75.38 160 VAL A N 1
ATOM 1250 C CA . VAL A 1 160 ? 26.371 10.670 -4.808 1.00 75.38 160 VAL A CA 1
ATOM 1251 C C . VAL A 1 160 ? 26.835 10.818 -3.355 1.00 75.38 160 VAL A C 1
ATOM 1253 O O . VAL A 1 160 ? 28.018 11.002 -3.079 1.00 75.38 160 VAL A O 1
ATOM 1256 N N . CYS A 1 161 ? 25.891 10.799 -2.416 1.00 75.00 161 CYS A N 1
ATOM 1257 C CA . CYS A 1 161 ? 26.152 10.872 -0.976 1.00 75.00 161 CYS A CA 1
ATOM 1258 C C . CYS A 1 161 ? 25.512 9.692 -0.225 1.00 75.00 161 CYS A C 1
ATOM 1260 O O . CYS A 1 161 ? 24.609 9.054 -0.765 1.00 75.00 161 CYS A O 1
ATOM 1262 N N . PRO A 1 162 ? 25.956 9.364 1.001 1.00 73.19 162 PRO A N 1
ATOM 1263 C CA . PRO A 1 162 ? 25.254 8.411 1.858 1.00 73.19 162 PRO A CA 1
ATOM 1264 C C . PRO A 1 162 ? 23.822 8.873 2.155 1.00 73.19 162 PRO A C 1
ATOM 1266 O O . PRO A 1 162 ? 23.549 10.073 2.171 1.00 73.19 162 PRO A O 1
ATOM 1269 N N . ASP A 1 163 ? 22.924 7.923 2.424 1.00 80.31 163 ASP A N 1
ATOM 1270 C CA . ASP A 1 163 ? 21.573 8.241 2.887 1.00 80.31 163 ASP A CA 1
ATOM 1271 C C . ASP A 1 163 ? 21.643 9.044 4.200 1.00 80.31 163 ASP A C 1
ATOM 1273 O O . ASP A 1 163 ? 22.270 8.632 5.179 1.00 80.31 163 ASP A O 1
ATOM 1277 N N . GLU A 1 164 ? 20.960 10.184 4.232 1.00 80.56 164 GLU A N 1
ATOM 1278 C CA . GLU A 1 164 ? 20.734 10.975 5.438 1.00 80.56 164 GLU A CA 1
ATOM 1279 C C . GLU A 1 164 ? 19.375 10.599 6.058 1.00 80.56 164 GLU A C 1
ATOM 1281 O O . GLU A 1 164 ? 18.470 10.153 5.345 1.00 80.56 164 GLU A O 1
ATOM 1286 N N . PRO A 1 165 ? 19.148 10.847 7.364 1.00 77.19 165 PRO A N 1
ATOM 1287 C CA . PRO A 1 165 ? 17.880 10.519 8.028 1.00 77.19 165 PRO A CA 1
ATOM 1288 C C . PRO A 1 165 ? 16.620 11.064 7.330 1.00 77.19 165 PRO A C 1
ATOM 1290 O O . PRO A 1 165 ? 15.563 10.442 7.411 1.00 77.19 165 PRO A O 1
ATOM 1293 N N . ASN A 1 166 ? 16.738 12.189 6.613 1.00 79.94 166 ASN A N 1
ATOM 1294 C CA . ASN A 1 166 ? 15.642 12.833 5.879 1.00 79.94 166 ASN A CA 1
ATOM 1295 C C . ASN A 1 166 ? 15.803 12.799 4.349 1.00 79.94 166 ASN A C 1
ATOM 1297 O O . ASN A 1 166 ? 14.949 13.333 3.640 1.00 79.94 166 ASN A O 1
ATOM 1301 N N . ARG A 1 167 ? 16.874 12.194 3.822 1.00 76.38 167 ARG A N 1
ATOM 1302 C CA . ARG A 1 167 ? 17.157 12.167 2.383 1.00 76.38 167 ARG A CA 1
ATOM 1303 C C . ARG A 1 167 ? 17.751 10.825 1.984 1.00 76.38 167 ARG A C 1
ATOM 1305 O O . ARG A 1 167 ? 18.880 10.514 2.337 1.00 76.38 167 ARG A O 1
ATOM 1312 N N . ARG A 1 168 ? 17.006 10.061 1.185 1.00 74.56 168 ARG A N 1
ATOM 1313 C CA . ARG A 1 168 ? 17.530 8.851 0.544 1.00 74.56 168 ARG A CA 1
ATOM 1314 C C . ARG A 1 168 ? 18.133 9.201 -0.807 1.00 74.56 168 ARG A C 1
ATOM 1316 O O . ARG A 1 168 ? 17.431 9.705 -1.682 1.00 74.56 168 ARG A O 1
ATOM 1323 N N . SER A 1 169 ? 19.421 8.941 -0.968 1.00 72.25 169 SER A N 1
ATOM 1324 C CA . SER A 1 169 ? 20.156 9.107 -2.220 1.00 72.25 169 SER A CA 1
ATOM 1325 C C . SER A 1 169 ? 20.098 7.844 -3.090 1.00 72.25 169 SER A C 1
ATOM 1327 O O . SER A 1 169 ? 20.390 7.925 -4.284 1.00 72.25 169 SER A O 1
ATOM 1329 N N . HIS A 1 170 ? 19.675 6.696 -2.529 1.00 74.62 170 HIS A N 1
ATOM 1330 C CA . HIS A 1 170 ? 19.516 5.411 -3.232 1.00 74.62 170 HIS A CA 1
ATOM 1331 C C . HIS A 1 170 ? 20.758 5.022 -4.043 1.00 74.62 170 HIS A C 1
ATOM 1333 O O . HIS A 1 170 ? 20.665 4.566 -5.187 1.00 74.62 170 HIS A O 1
ATOM 1339 N N . LEU A 1 171 ? 21.934 5.222 -3.448 1.00 74.94 171 LEU A N 1
ATOM 1340 C CA . LEU A 1 171 ? 23.236 4.965 -4.061 1.00 74.94 171 LEU A CA 1
ATOM 1341 C C . LEU A 1 171 ? 23.31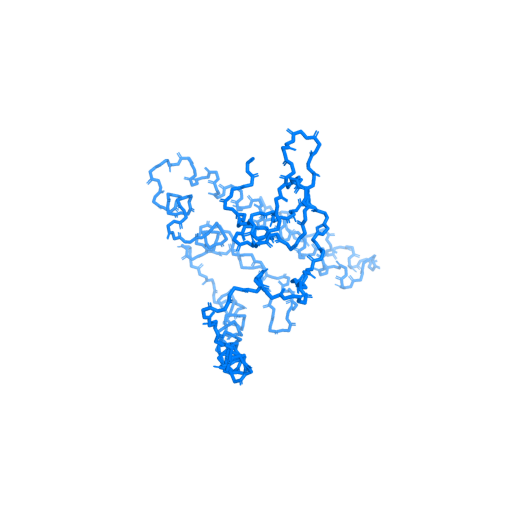9 3.560 -4.686 1.00 74.94 171 LEU A C 1
ATOM 1343 O O . LEU A 1 171 ? 23.759 3.397 -5.825 1.00 74.94 171 LEU A O 1
ATOM 1347 N N . GLU A 1 172 ? 22.810 2.567 -3.956 1.00 72.19 172 GLU A N 1
ATOM 1348 C CA . GLU A 1 172 ? 22.731 1.158 -4.352 1.00 72.19 172 GLU A CA 1
ATOM 1349 C C . GLU A 1 172 ? 21.865 0.904 -5.588 1.00 72.19 172 GLU A C 1
ATOM 1351 O O . GLU A 1 172 ? 22.103 -0.056 -6.299 1.00 72.19 172 GLU A O 1
ATOM 1356 N N . THR A 1 173 ? 20.896 1.760 -5.896 1.00 73.00 173 THR A N 1
ATOM 1357 C CA . THR A 1 173 ? 20.057 1.617 -7.098 1.00 73.00 173 THR A CA 1
ATOM 1358 C C . THR A 1 173 ? 20.565 2.502 -8.234 1.00 73.00 173 THR A C 1
ATOM 1360 O O . THR A 1 173 ? 20.387 2.184 -9.409 1.00 73.00 173 THR A O 1
ATOM 1363 N N . ARG A 1 174 ? 21.196 3.637 -7.903 1.00 81.31 174 ARG A N 1
ATOM 1364 C CA . ARG A 1 174 ? 21.674 4.613 -8.892 1.00 81.31 174 ARG A CA 1
ATOM 1365 C C . ARG A 1 174 ? 22.994 4.210 -9.538 1.00 81.31 174 ARG A C 1
ATOM 1367 O O . ARG A 1 174 ? 23.155 4.472 -10.726 1.00 81.31 174 ARG A O 1
ATOM 1374 N N . LEU A 1 175 ? 23.921 3.614 -8.785 1.00 82.44 175 LEU A N 1
ATOM 1375 C CA . LEU A 1 175 ? 25.276 3.311 -9.266 1.00 82.44 175 LEU A CA 1
ATOM 1376 C C . LEU A 1 175 ? 25.548 1.824 -9.477 1.00 82.44 175 LEU A C 1
ATOM 1378 O O . LEU A 1 175 ? 26.310 1.474 -10.376 1.00 82.44 175 LEU A O 1
ATOM 1382 N N . PHE A 1 176 ? 24.947 0.952 -8.669 1.00 85.38 176 PHE A N 1
ATOM 1383 C CA . PHE A 1 176 ? 25.194 -0.484 -8.765 1.00 85.38 176 PHE A CA 1
ATOM 1384 C C . PHE A 1 176 ? 24.866 -1.011 -10.165 1.00 85.38 176 PHE A C 1
ATOM 1386 O O . PHE A 1 176 ? 23.873 -0.606 -10.772 1.00 85.38 176 PHE A O 1
ATOM 1393 N N . SER A 1 177 ? 25.689 -1.933 -10.667 1.00 86.31 177 SER A N 1
ATOM 1394 C CA . SER A 1 177 ? 25.590 -2.562 -11.994 1.00 86.31 177 SER A CA 1
ATOM 1395 C C . SER A 1 177 ? 25.763 -1.631 -13.204 1.00 86.31 177 SER A C 1
ATOM 1397 O O . SER A 1 177 ? 25.585 -2.073 -14.336 1.00 86.31 177 SER A O 1
ATOM 1399 N N . ARG A 1 178 ? 26.160 -0.365 -13.004 1.00 88.56 178 ARG A N 1
ATOM 1400 C CA . ARG A 1 178 ? 26.532 0.545 -14.101 1.00 88.56 178 ARG A CA 1
ATOM 1401 C C . ARG A 1 178 ? 28.031 0.498 -14.389 1.00 88.56 178 ARG A C 1
ATOM 1403 O O . ARG A 1 178 ? 28.828 0.179 -13.507 1.00 88.56 178 ARG A O 1
ATOM 1410 N N . THR A 1 179 ? 28.411 0.844 -15.613 1.00 88.69 179 THR A N 1
ATOM 1411 C CA . THR A 1 179 ? 29.806 1.008 -16.041 1.00 88.69 179 THR A CA 1
ATOM 1412 C C . THR A 1 179 ? 30.193 2.483 -16.068 1.00 88.69 179 THR A C 1
ATOM 1414 O O . THR A 1 179 ? 29.382 3.333 -16.443 1.00 88.69 179 THR A O 1
ATOM 1417 N N . LEU A 1 180 ? 31.428 2.796 -15.676 1.00 88.81 180 LEU A N 1
ATOM 1418 C CA . LEU A 1 180 ? 31.962 4.155 -15.782 1.00 88.81 180 LEU A CA 1
ATOM 1419 C C . LEU A 1 180 ? 32.206 4.522 -17.247 1.00 88.81 180 LEU A C 1
ATOM 1421 O O . LEU A 1 180 ? 32.806 3.741 -17.983 1.00 88.81 180 LEU A O 1
ATOM 1425 N N . ALA A 1 181 ? 31.736 5.701 -17.655 1.00 87.62 181 ALA A N 1
ATOM 1426 C CA . ALA A 1 181 ? 31.981 6.235 -18.994 1.00 87.62 181 ALA A CA 1
ATOM 1427 C C . ALA A 1 181 ? 33.336 6.954 -19.089 1.00 87.62 181 ALA A C 1
ATOM 1429 O O . ALA A 1 181 ? 34.012 6.817 -20.101 1.00 87.62 181 ALA A O 1
ATOM 1430 N N . ASP A 1 182 ? 33.736 7.643 -18.017 1.00 85.88 182 ASP A N 1
ATOM 1431 C CA . ASP A 1 182 ? 34.965 8.432 -17.920 1.00 85.88 182 ASP A CA 1
ATOM 1432 C C . ASP A 1 182 ? 35.819 7.985 -16.726 1.00 85.88 182 ASP A C 1
ATOM 1434 O O . ASP A 1 182 ? 35.331 7.317 -15.806 1.00 85.88 182 ASP A O 1
ATOM 1438 N N . ASP A 1 183 ? 37.086 8.400 -16.728 1.00 85.75 183 ASP A N 1
ATOM 1439 C CA . ASP A 1 183 ? 37.986 8.260 -15.586 1.00 85.75 183 ASP A CA 1
ATOM 1440 C C . ASP A 1 183 ? 37.441 9.007 -14.360 1.00 85.75 183 ASP A C 1
ATOM 1442 O O . ASP A 1 183 ? 37.181 10.212 -14.400 1.00 85.75 183 ASP A O 1
ATOM 1446 N N . VAL A 1 184 ? 37.311 8.301 -13.235 1.00 84.50 184 VAL A N 1
ATOM 1447 C CA . VAL A 1 184 ? 36.865 8.897 -11.968 1.00 84.50 184 VAL A CA 1
ATOM 1448 C C . VAL A 1 184 ? 37.998 8.867 -10.951 1.00 84.50 184 VAL A C 1
ATOM 1450 O O . VAL A 1 184 ? 38.413 7.806 -10.479 1.00 84.50 184 VAL A O 1
ATOM 1453 N N . SER A 1 185 ? 38.473 10.051 -10.563 1.00 81.19 185 SER A N 1
ATOM 1454 C CA . SER A 1 185 ? 39.425 10.222 -9.465 1.00 81.19 185 SER A CA 1
ATOM 1455 C C . SER A 1 185 ? 38.691 10.385 -8.135 1.00 81.19 185 SER A C 1
ATOM 1457 O O . SER A 1 185 ? 37.924 11.334 -7.959 1.00 81.19 185 SER A O 1
ATOM 1459 N N . LEU A 1 186 ? 38.958 9.496 -7.178 1.00 78.69 186 LEU A N 1
ATOM 1460 C CA . LEU A 1 186 ? 38.459 9.619 -5.809 1.00 78.69 186 LEU A CA 1
ATOM 1461 C C . LEU A 1 186 ? 39.551 10.197 -4.892 1.00 78.69 186 LEU A C 1
ATOM 1463 O O . LEU A 1 186 ? 40.725 9.887 -5.089 1.00 78.69 186 LEU A O 1
ATOM 1467 N N . PRO A 1 187 ? 39.199 10.970 -3.845 1.00 73.50 187 PRO A N 1
ATOM 1468 C CA . PRO A 1 187 ? 40.183 11.648 -2.992 1.00 73.50 187 PRO A CA 1
ATOM 1469 C C . PRO A 1 187 ? 41.168 10.711 -2.272 1.00 73.50 187 PRO A C 1
ATOM 1471 O O . PRO A 1 187 ? 42.251 11.139 -1.888 1.00 73.50 187 PRO A O 1
ATOM 1474 N N . MET A 1 188 ? 40.786 9.447 -2.054 1.00 70.69 188 MET A N 1
ATOM 1475 C CA . MET A 1 188 ? 41.562 8.463 -1.283 1.00 70.69 188 MET A CA 1
ATOM 1476 C C . MET A 1 188 ? 41.715 7.109 -1.997 1.00 70.69 188 MET A C 1
ATOM 1478 O O . MET A 1 188 ? 42.110 6.131 -1.365 1.00 70.69 188 MET A O 1
ATOM 1482 N N . ALA A 1 189 ? 41.401 7.022 -3.294 1.00 70.12 189 ALA A N 1
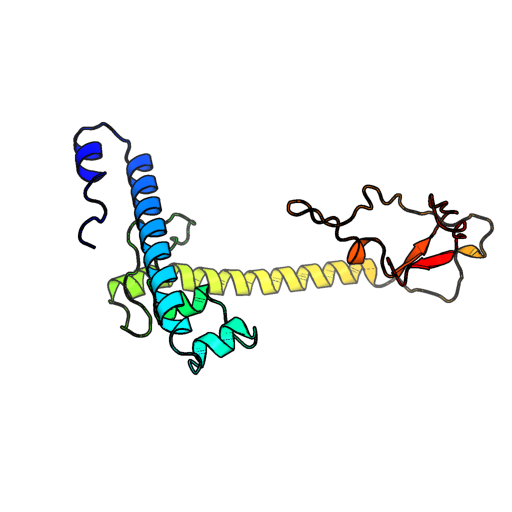ATOM 1483 C CA . ALA A 1 189 ? 41.481 5.774 -4.056 1.00 70.12 189 ALA A CA 1
ATOM 1484 C C . ALA A 1 189 ? 42.182 5.992 -5.409 1.00 70.12 189 ALA A C 1
ATOM 1486 O O . ALA A 1 189 ? 42.175 7.111 -5.925 1.00 70.12 189 ALA A O 1
ATOM 1487 N N . PRO A 1 190 ? 42.796 4.945 -5.998 1.00 78.12 190 PRO A N 1
ATOM 1488 C CA . PRO A 1 190 ? 43.358 5.035 -7.343 1.00 78.12 190 PRO A CA 1
ATOM 1489 C C . PRO A 1 190 ? 42.281 5.438 -8.356 1.00 78.12 190 PRO A C 1
ATOM 1491 O O . PRO A 1 190 ? 41.116 5.079 -8.186 1.00 78.12 190 PRO A O 1
ATOM 1494 N N . CYS A 1 191 ? 42.685 6.158 -9.407 1.00 83.19 191 CYS A N 1
ATOM 1495 C CA . CYS A 1 191 ? 41.798 6.533 -10.509 1.00 83.19 191 CYS A CA 1
ATOM 1496 C C . CYS A 1 191 ? 41.115 5.284 -11.079 1.00 83.19 191 CYS A C 1
ATOM 1498 O O . CYS A 1 191 ? 41.773 4.267 -11.323 1.00 83.19 191 CYS A O 1
ATOM 1500 N N . TRP A 1 192 ? 39.795 5.331 -11.232 1.00 86.25 192 TRP A N 1
ATOM 1501 C CA . TRP A 1 192 ? 39.033 4.230 -11.807 1.00 86.25 192 TRP A CA 1
ATOM 1502 C C . TRP A 1 192 ? 38.873 4.444 -13.309 1.00 86.25 192 TRP A C 1
ATOM 1504 O O . TRP A 1 192 ? 38.304 5.470 -13.680 1.00 86.25 192 TRP A O 1
ATOM 1514 N N . PRO A 1 193 ? 39.335 3.492 -14.144 1.00 84.31 193 PRO A N 1
ATOM 1515 C CA . PRO A 1 193 ? 39.269 3.639 -15.588 1.00 84.31 193 PRO A CA 1
ATOM 1516 C C . PRO A 1 193 ? 37.837 3.494 -16.123 1.00 84.31 193 PRO A C 1
ATOM 1518 O O . PRO A 1 193 ? 37.006 2.829 -15.480 1.00 84.31 193 PRO A O 1
ATOM 1521 N N . PRO A 1 194 ? 37.555 4.046 -17.318 1.00 84.62 194 PRO A N 1
ATOM 1522 C CA . PRO A 1 194 ? 36.311 3.791 -18.037 1.00 84.62 194 PRO A CA 1
ATOM 1523 C C . PRO A 1 194 ? 36.141 2.290 -18.328 1.00 84.62 194 PRO A C 1
ATOM 1525 O O . PRO A 1 194 ? 37.105 1.525 -18.359 1.00 84.62 194 PRO A O 1
ATOM 1528 N N . GLY A 1 195 ? 34.895 1.837 -18.477 1.00 82.44 195 GLY A N 1
ATOM 1529 C CA . GLY A 1 195 ? 34.558 0.422 -18.689 1.00 82.44 195 GLY A CA 1
ATOM 1530 C C . GLY A 1 195 ? 34.493 -0.418 -17.411 1.00 82.44 195 GLY A C 1
ATOM 1531 O O . GLY A 1 195 ? 34.006 -1.549 -17.426 1.00 82.44 195 GLY A O 1
ATOM 1532 N N . ARG A 1 196 ? 34.900 0.130 -16.259 1.00 86.19 196 ARG A N 1
ATOM 1533 C CA . ARG A 1 196 ? 34.796 -0.573 -14.977 1.00 86.19 196 ARG A CA 1
ATOM 1534 C C . ARG A 1 196 ? 33.339 -0.702 -14.524 1.00 86.19 196 ARG A C 1
ATOM 1536 O O . ARG A 1 196 ? 32.644 0.299 -14.350 1.00 86.19 196 ARG A O 1
ATOM 1543 N N . LEU A 1 197 ? 32.910 -1.935 -14.256 1.00 85.56 197 LEU A N 1
ATOM 1544 C CA . LEU A 1 197 ? 31.604 -2.242 -13.671 1.00 85.56 197 LEU A CA 1
ATOM 1545 C C . LEU A 1 197 ? 31.583 -1.951 -12.161 1.00 85.56 197 LEU A C 1
ATOM 1547 O O . LEU A 1 197 ? 32.447 -2.408 -11.407 1.00 85.56 197 LEU A O 1
ATOM 1551 N N . LEU A 1 198 ? 30.561 -1.229 -11.705 1.00 85.00 198 LEU A N 1
ATOM 1552 C CA . LEU A 1 198 ? 30.345 -0.898 -10.298 1.00 85.00 198 LEU A CA 1
ATOM 1553 C C . LEU A 1 198 ? 29.573 -2.023 -9.591 1.00 85.00 198 LEU A C 1
ATOM 1555 O O . LEU A 1 198 ? 28.343 -2.046 -9.575 1.00 85.00 198 LEU A O 1
ATOM 1559 N N . VAL A 1 199 ? 30.307 -2.972 -9.004 1.00 77.69 199 VAL A N 1
ATOM 1560 C CA . VAL A 1 199 ? 29.738 -4.156 -8.316 1.00 77.69 199 VAL A CA 1
ATOM 1561 C C . VAL A 1 199 ? 29.776 -4.031 -6.784 1.00 77.69 199 VAL A C 1
ATOM 1563 O O . VAL A 1 199 ? 29.170 -4.823 -6.071 1.00 77.69 199 VAL A O 1
ATOM 1566 N N . SER A 1 200 ? 30.481 -3.034 -6.247 1.00 68.19 200 SER A N 1
ATOM 1567 C CA . SER A 1 200 ? 30.546 -2.752 -4.810 1.00 68.19 200 SER A CA 1
ATOM 1568 C C . SER A 1 200 ? 30.740 -1.257 -4.592 1.00 68.19 200 SER A C 1
ATOM 1570 O O . SER A 1 200 ? 31.604 -0.654 -5.222 1.00 68.19 200 SER A O 1
ATOM 1572 N N . LEU A 1 201 ? 29.938 -0.681 -3.695 1.00 60.91 201 LEU A N 1
ATOM 1573 C CA . LEU A 1 201 ? 29.958 0.740 -3.315 1.00 60.91 201 LEU A CA 1
ATOM 1574 C C . LEU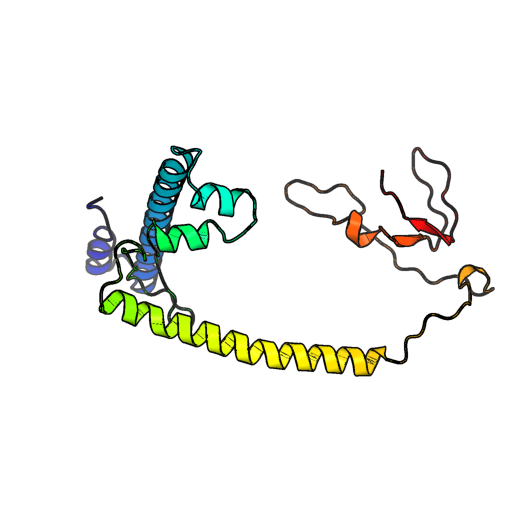 A 1 201 ? 30.521 0.945 -1.894 1.00 60.91 201 LEU A C 1
ATOM 1576 O O . LEU A 1 201 ? 30.172 1.916 -1.229 1.00 60.91 201 LEU A O 1
ATOM 1580 N N . ARG A 1 202 ? 31.327 -0.010 -1.413 1.00 53.66 202 ARG A N 1
ATOM 1581 C CA . ARG A 1 202 ? 32.031 0.076 -0.126 1.00 53.66 202 ARG A CA 1
ATOM 1582 C C . ARG A 1 202 ? 33.298 0.908 -0.224 1.00 53.66 202 ARG A C 1
ATOM 1584 O O . ARG A 1 202 ? 33.994 0.760 -1.253 1.00 53.66 202 ARG A O 1
#

pLDDT: mean 85.28, std 11.83, range [30.05, 97.88]